Protein 3QXT (pdb70)

CATH classification: 2.60.40.10

Radius of gyration: 19.61 Å; Cα contacts (8 Å, |Δi|>4): 684; chains: 2; bounding box: 42×41×56 Å

Solvent-accessible surface area: 12650 Å² total; per-residue (Å²): 170,38,82,6,85,16,61,37,31,31,135,31,133,38,57,24,54,31,116,0,27,2,48,33,78,157,152,53,128,171,67,33,4,16,1,0,2,17,63,25,135,89,146,160,46,70,42,1,0,14,6,1,16,62,28,107,3,39,36,41,13,142,72,1,143,78,37,6,74,6,43,76,51,174,55,131,50,18,7,24,0,48,0,56,60,3,92,56,133,2,52,7,49,0,28,1,0,8,2,98,8,10,13,14,0,28,129,124,103,17,13,81,58,59,3,153,24,19,122,0,39,6,54,125,163,36,87,6,80,15,64,38,30,20,149,38,143,44,57,24,56,29,116,0,30,2,41,30,74,140,145,59,127,158,84,34,6,15,1,0,1,16,12,8,55,76,98,118,13,63,38,1,0,12,4,10,23,81,30,194,99,58,48,44,13,149,75,3,151,79,36,5,74,5,38,72,56,178,59,144,46,16,6,33,0,46,0,55,60,3,83,55,105,2,35,2,22,0,5,1,0,7,0,100,68,48,92,34,0,29,134,74,99,14,3,55,57,22,6,83,21,18,87,0,43,7,61,136

B-factor: mean 26.09, std 10.14, range [6.9, 76.63]

Nearest PDB structures (foldseek):
  3qxu-assembly2_D  TM=9.650E-01  e=2.450E-23  Lama glama
  3qxv-assembly3_C  TM=9.968E-01  e=2.924E-22  Lama glama
  7rg7-assembly1_A  TM=9.995E-01  e=1.125E-21  synthetic construct
  7rga-assembly1_D  TM=9.934E-01  e=2.525E-21  synthetic construct
  6cnr-assembly1_H  TM=8.960E-01  e=2.194E-16  Homo sapiens

Sequence (248 aa):
QVQLVESGGGLVQAGGSLRLSSCAASRRSSRSWAMAWFRQAPGKEREFVAKISGDGRLTTYGDSSVKGRFTISRDKGKNTVYLQMDSLKPEDTAVYYCCAADDNYVTASWRSGPDYWGQGTQVTVSSQVQLVESSGGGLVVQAGGSLRLSSCAASRRSSRSWAMAWFRQAPGKEREFVAKISGDGRLTTYGDSVKGRFTISRDKGKNTVYLQMDSLKPEDTAVYYCCAADDNYVTASWRSGPDYWGQGTQVTVSS

Foldseek 3Di:
DKAKAKDFADEEAAQAKTKIKIAIPDDDPAQKKKFKWWAAPPDDIAGAKIATSVRPDIDGDPVQPPAWDWGADRVRRMIMIIGGRDDQVVWTWMKMFIANDRVCNRPPPGGDHIHPTDTHGYHD/DKAWAKDFADEEAQQAKTKMKIAIPDDDPAFWKKFKWWAAPPDDIFGAKIAGSVRPDMDGDPVQPPAWDWGDDVVRRMIMIIGGNHDQVPWTWMKMFIFNDRVQNRDDVGGDGIHDTDGHGYDD

Structure (mmCIF, N/CA/C/O backb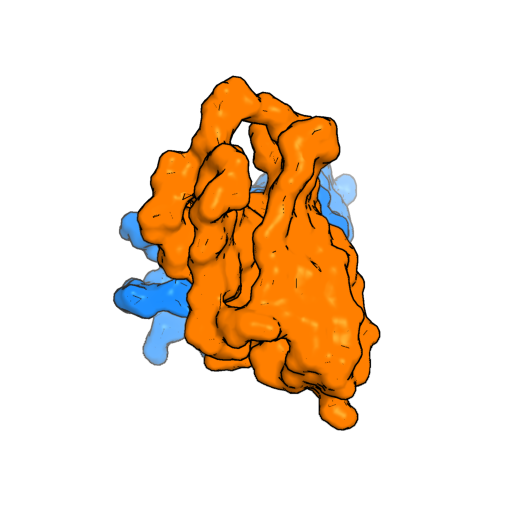one):
data_3QXT
#
_entry.id   3QXT
#
_cell.length_a   103.063
_cell.length_b   103.063
_cell.length_c   157.073
_cell.angle_alpha   90.00
_cell.angle_beta   90.00
_cell.angle_gamma   120.00
#
_symmetry.space_group_name_H-M   'P 61 2 2'
#
loop_
_entity.id
_entity.type
_entity.pdbx_description
1 polymer 'Anti-Methotrexate CDR1-3 Graft VHH'
2 non-polymer METHOTREXATE
3 non-polymer 'SODIUM ION'
4 water water
#
loop_
_atom_site.group_PDB
_atom_site.id
_atom_site.type_symbol
_atom_site.label_atom_id
_atom_site.label_alt_id
_atom_site.label_comp_id
_atom_site.label_asym_id
_atom_site.label_entity_id
_atom_site.label_seq_id
_atom_site.pdbx_PDB_ins_code
_atom_site.Cartn_x
_atom_site.Cartn_y
_atom_site.Cartn_z
_atom_site.occupancy
_atom_site.B_iso_or_equiv
_atom_site.auth_seq_id
_atom_site.auth_comp_id
_atom_site.auth_asym_id
_atom_site.auth_atom_id
_atom_site.pdbx_PDB_model_num
ATOM 1 N N . GLN A 1 3 ? 41.773 -44.114 -18.027 1.00 50.77 3 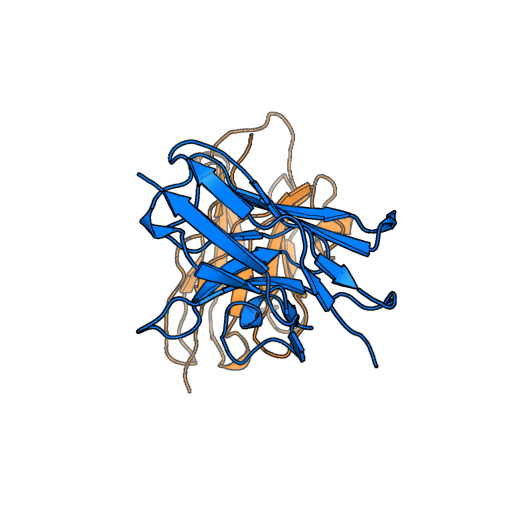GLN A N 1
ATOM 2 C CA . GLN A 1 3 ? 41.476 -44.426 -16.658 1.00 49.45 3 GLN A CA 1
ATOM 3 C C . GLN A 1 3 ? 39.987 -44.249 -16.350 1.00 45.44 3 GLN A C 1
ATOM 4 O O . GLN A 1 3 ? 39.138 -44.666 -17.082 1.00 45.58 3 GLN A O 1
ATOM 10 N N . VAL A 1 4 ? 39.703 -43.640 -15.233 1.00 40.11 4 VAL A N 1
ATOM 11 C CA . VAL A 1 4 ? 38.306 -43.388 -14.735 1.00 35.37 4 VAL A CA 1
ATOM 12 C C . VAL A 1 4 ? 37.481 -42.622 -15.729 1.00 32.18 4 VAL A C 1
ATOM 13 O O . VAL A 1 4 ? 37.900 -41.598 -16.184 1.00 30.84 4 VAL A O 1
ATOM 17 N N . GLN A 1 5 ? 36.250 -43.070 -15.992 1.00 30.18 5 GLN A N 1
ATOM 18 C CA . GLN A 1 5 ? 35.386 -42.367 -16.944 1.00 29.57 5 GLN A CA 1
ATOM 19 C C . GLN A 1 5 ? 34.104 -42.018 -16.156 1.00 26.98 5 GLN A C 1
ATOM 20 O O . GLN A 1 5 ? 33.623 -42.864 -15.486 1.00 30.40 5 GLN A O 1
ATOM 26 N N . LEU A 1 6 ? 33.668 -40.753 -16.154 1.00 24.19 6 LEU A N 1
ATOM 27 C CA . LEU A 1 6 ? 32.330 -40.404 -15.533 1.00 20.07 6 LEU A CA 1
ATOM 28 C C . LEU A 1 6 ? 31.287 -40.461 -16.653 1.00 20.21 6 LEU A C 1
ATOM 29 O O . LEU A 1 6 ? 31.568 -40.037 -17.803 1.00 20.84 6 LEU A O 1
ATOM 34 N N . VAL A 1 7 ? 30.121 -41.015 -16.373 1.00 20.30 7 VAL A N 1
ATOM 35 C CA . VAL A 1 7 ? 29.085 -41.091 -17.431 1.00 21.20 7 VAL A CA 1
ATOM 36 C C . VAL A 1 7 ? 27.735 -40.575 -16.876 1.00 19.32 7 VAL A C 1
ATOM 37 O O . VAL A 1 7 ? 27.235 -41.132 -15.894 1.00 21.64 7 VAL A O 1
ATOM 41 N N . GLU A 1 8 ? 27.172 -39.539 -17.498 1.00 20.59 8 GLU A N 1
ATOM 42 C CA . GLU A 1 8 ? 25.914 -38.968 -17.086 1.00 18.50 8 GLU A CA 1
ATOM 43 C C . GLU A 1 8 ? 24.765 -39.734 -17.778 1.00 21.52 8 GLU A C 1
ATOM 44 O O . GLU A 1 8 ? 24.865 -40.127 -18.950 1.00 20.45 8 GLU A O 1
ATOM 50 N N . SER A 1 9 ? 23.647 -39.863 -17.105 1.00 18.65 9 SER A N 1
ATOM 51 C CA . SER A 1 9 ? 22.450 -40.323 -17.745 1.00 21.91 9 SER A CA 1
ATOM 52 C C . SER A 1 9 ? 21.224 -39.621 -17.167 1.00 21.56 9 SER A C 1
ATOM 53 O O . SER A 1 9 ? 21.359 -38.904 -16.239 1.00 19.32 9 SER A O 1
ATOM 56 N N . GLY A 1 10 ? 20.054 -39.850 -17.763 1.00 19.86 10 GLY A N 1
ATOM 57 C CA . GLY A 1 10 ? 18.792 -39.297 -17.244 1.00 17.50 10 GLY A CA 1
ATOM 58 C C . GLY A 1 10 ? 18.351 -38.020 -17.925 1.00 18.81 10 GLY A C 1
ATOM 59 O O . GLY A 1 10 ? 17.288 -37.459 -17.549 1.00 18.69 10 GLY A O 1
ATOM 60 N N . GLY A 1 11 ? 19.115 -37.572 -18.927 1.00 18.13 11 GLY A N 1
ATOM 61 C CA . GLY A 1 11 ? 18.716 -36.389 -19.663 1.00 15.96 11 GLY A CA 1
ATOM 62 C C . GLY A 1 11 ? 17.506 -36.621 -20.587 1.00 18.82 11 GLY A C 1
ATOM 63 O O . GLY A 1 11 ? 17.002 -37.776 -20.674 1.00 19.28 11 GLY A O 1
ATOM 64 N N . GLY A 1 12 ? 16.913 -35.553 -21.106 1.00 18.09 12 GLY A N 1
ATOM 65 C CA . GLY A 1 12 ? 15.722 -35.780 -21.960 1.00 19.43 12 GLY A CA 1
ATOM 66 C C . GLY A 1 12 ? 15.140 -34.470 -22.388 1.00 18.08 12 GLY A C 1
ATOM 67 O O . GLY A 1 12 ? 15.789 -33.416 -22.237 1.00 16.89 12 GLY A O 1
ATOM 68 N N . LEU A 1 13 ? 13.923 -34.504 -22.908 1.00 15.57 13 LEU A N 1
ATOM 69 C CA . LEU A 1 13 ? 13.230 -33.309 -23.383 1.00 16.20 13 LEU A CA 1
ATOM 70 C C . LEU A 1 13 ? 11.890 -33.368 -22.679 1.00 18.62 13 LEU A C 1
ATOM 71 O O . LEU A 1 13 ? 11.143 -34.383 -22.849 1.00 21.62 13 LEU A O 1
ATOM 76 N N . VAL A 1 14 ? 11.649 -32.363 -21.834 1.00 17.89 14 VAL A N 1
ATOM 77 C CA . VAL A 1 14 ? 10.456 -32.403 -20.965 1.00 19.25 14 VAL A CA 1
ATOM 78 C C . VAL A 1 14 ? 9.759 -31.070 -21.011 1.00 20.80 14 VAL A C 1
ATOM 79 O O . VAL A 1 14 ? 10.340 -30.037 -21.345 1.00 19.55 14 VAL A O 1
ATOM 83 N N . GLN A 1 15 ? 8.481 -31.094 -20.696 1.00 20.26 15 GLN A N 1
ATOM 84 C CA . GLN A 1 15 ? 7.694 -29.907 -20.638 1.00 19.54 15 GLN A CA 1
ATOM 85 C C . GLN A 1 15 ? 8.022 -29.049 -19.403 1.00 22.09 15 GLN A C 1
ATOM 86 O O . GLN A 1 15 ? 8.238 -29.562 -18.376 1.00 21.96 15 GLN A O 1
ATOM 92 N N . ALA A 1 16 ? 8.035 -27.747 -19.560 1.00 22.18 16 ALA A N 1
ATOM 93 C CA . ALA A 1 16 ? 8.250 -26.835 -18.432 1.00 22.95 16 ALA A CA 1
ATOM 94 C C . ALA A 1 16 ? 7.356 -27.185 -17.249 1.00 24.72 16 ALA A C 1
ATOM 95 O O . ALA A 1 16 ? 6.169 -27.615 -17.424 1.00 23.07 16 ALA A O 1
ATOM 97 N N . GLY A 1 17 ? 7.927 -27.026 -16.035 1.00 23.22 17 GLY A N 1
ATOM 98 C CA . GLY A 1 17 ? 7.259 -27.437 -14.768 1.00 25.68 17 GLY A CA 1
ATOM 99 C C . GLY A 1 17 ? 7.502 -28.881 -14.411 1.00 24.24 17 GLY A C 1
ATOM 100 O O . GLY A 1 17 ? 7.265 -29.272 -13.261 1.00 26.62 17 GLY A O 1
ATOM 101 N N . GLY A 1 18 ? 8.031 -29.663 -15.371 1.00 22.49 18 GLY A N 1
ATOM 102 C CA . GLY A 1 18 ? 8.282 -31.088 -15.194 1.00 20.48 18 GLY A CA 1
ATOM 103 C C . GLY A 1 18 ? 9.563 -31.277 -14.331 1.00 18.69 18 GLY A C 1
ATOM 104 O O . GLY A 1 18 ? 10.131 -30.247 -13.853 1.00 20.60 18 GLY A O 1
ATOM 105 N N . SER A 1 19 ? 10.000 -32.513 -14.151 1.00 19.81 19 SER A N 1
ATOM 106 C CA . SER A 1 19 ? 11.288 -32.801 -13.387 1.00 18.30 19 SER A CA 1
ATOM 107 C C . SER A 1 19 ? 12.058 -33.795 -14.231 1.00 20.65 19 SER A C 1
ATOM 108 O O . SER A 1 19 ? 11.472 -34.532 -15.106 1.00 18.25 19 SER A O 1
ATOM 111 N N . LEU A 1 20 ? 13.368 -33.871 -13.938 1.00 16.19 20 LEU A N 1
ATOM 112 C CA . LEU A 1 20 ? 14.205 -34.955 -14.382 1.00 16.28 20 LEU A CA 1
ATOM 113 C C . LEU A 1 20 ? 15.138 -35.327 -13.224 1.00 17.83 20 LEU A C 1
ATOM 114 O O . LEU A 1 20 ? 15.169 -34.616 -12.200 1.00 20.69 20 LEU A O 1
ATOM 119 N N . ARG A 1 21 ? 15.778 -36.483 -13.327 1.00 15.99 21 ARG A N 1
ATOM 120 C CA . ARG A 1 21 ? 16.814 -36.822 -12.324 1.00 15.10 21 ARG A CA 1
ATOM 121 C C . ARG A 1 21 ? 18.026 -37.313 -13.074 1.00 17.16 21 ARG A C 1
ATOM 122 O O . ARG A 1 21 ? 17.987 -38.373 -13.767 1.00 16.69 21 ARG A O 1
ATOM 130 N N . LEU A 1 22 ? 19.103 -36.515 -13.035 1.00 14.86 22 LEU A N 1
ATOM 131 C CA . LEU A 1 22 ? 20.339 -36.957 -13.700 1.00 15.77 22 LEU A CA 1
ATOM 132 C C . LEU A 1 22 ? 21.148 -37.809 -12.747 1.00 15.18 22 LEU A C 1
ATOM 133 O O . LEU A 1 22 ? 21.050 -37.638 -11.512 1.00 16.19 22 LEU A O 1
ATOM 138 N N . SER A 1 23 ? 21.884 -38.759 -13.326 1.00 16.73 23 SER A N 1
ATOM 139 C CA A SER A 1 23 ? 22.797 -39.598 -12.523 0.50 17.88 23 SER A CA 1
ATOM 140 C CA B SER A 1 23 ? 22.812 -39.543 -12.500 0.50 17.14 23 SER A CA 1
ATOM 141 C C . SER A 1 23 ? 24.171 -39.591 -13.145 1.00 19.08 23 SER A C 1
ATOM 142 O O . SER A 1 23 ? 24.296 -39.438 -14.369 1.00 19.40 23 SER A O 1
ATOM 147 N N . CYS A 1 24 ? 25.188 -39.704 -12.286 1.00 17.06 24 CYS A N 1
ATOM 148 C CA . CYS A 1 24 ? 26.581 -39.733 -12.815 1.00 20.16 24 CYS A CA 1
ATOM 149 C C . CYS A 1 24 ? 27.181 -40.964 -12.215 1.00 21.19 24 CYS A C 1
ATOM 150 O O . CYS A 1 24 ? 27.330 -41.048 -11.019 1.00 21.13 24 CYS A O 1
ATOM 153 N N . ALA A 1 25 ? 27.547 -41.918 -13.033 1.00 22.08 25 ALA A N 1
ATOM 154 C CA . ALA A 1 25 ? 28.181 -43.138 -12.580 1.00 24.07 25 ALA A CA 1
ATOM 155 C C . ALA A 1 25 ? 29.659 -43.100 -12.988 1.00 26.19 25 ALA A C 1
ATOM 156 O O . ALA A 1 25 ? 30.080 -42.265 -13.822 1.00 28.43 25 ALA A O 1
ATOM 158 N N . ALA A 1 26 ? 30.508 -43.849 -12.319 1.00 25.07 26 ALA A N 1
ATOM 159 C CA . ALA A 1 26 ? 31.926 -43.855 -12.721 1.00 25.13 26 ALA A CA 1
ATOM 160 C C . ALA A 1 26 ? 32.347 -45.269 -13.056 1.00 27.53 26 ALA A C 1
ATOM 161 O O . ALA A 1 26 ? 31.758 -46.226 -12.515 1.00 27.55 26 ALA A O 1
ATOM 163 N N . SER A 1 27 ? 33.393 -45.400 -13.875 1.00 29.07 27 SER A N 1
ATOM 164 C CA . SER A 1 27 ? 33.866 -46.789 -14.276 1.00 31.80 27 SER A CA 1
ATOM 165 C C . SER A 1 27 ? 34.624 -47.512 -13.134 1.00 33.33 27 SER A C 1
ATOM 166 O O . SER A 1 27 ? 34.811 -48.737 -13.172 1.00 33.82 27 SER A O 1
ATOM 169 N N . ARG A 1 28 ? 35.066 -46.754 -12.132 1.00 31.57 28 ARG A N 1
ATOM 170 C CA . ARG A 1 28 ? 35.770 -47.306 -10.977 1.00 32.32 28 ARG A CA 1
ATOM 171 C C . ARG A 1 28 ? 35.480 -46.564 -9.730 1.00 30.24 28 ARG A C 1
ATOM 172 O O . ARG A 1 28 ? 35.007 -45.416 -9.780 1.00 28.06 28 ARG A O 1
ATOM 180 N N . ARG A 1 29 ? 35.786 -47.209 -8.619 1.00 28.91 29 ARG A N 1
ATOM 181 C CA . ARG A 1 29 ? 35.607 -46.684 -7.282 1.00 30.07 29 ARG A CA 1
ATOM 182 C C . ARG A 1 29 ? 36.923 -46.080 -6.795 1.00 28.30 29 ARG A C 1
ATOM 183 O O . ARG A 1 29 ? 37.936 -46.535 -7.179 1.00 30.10 29 ARG A O 1
ATOM 191 N N . SER A 1 30 ? 36.879 -45.065 -5.953 1.00 25.72 30 SER A N 1
ATOM 192 C CA . SER A 1 30 ? 38.054 -44.590 -5.282 1.00 26.36 30 SER A CA 1
ATOM 193 C C . SER A 1 30 ? 37.925 -44.695 -3.797 1.00 28.43 30 SER A C 1
ATOM 194 O O . SER A 1 30 ? 36.827 -44.466 -3.289 1.00 25.99 30 SER A O 1
ATOM 197 N N . SER A 1 31 ? 39.038 -44.983 -3.076 1.00 26.83 31 SER A N 1
ATOM 198 C CA . SER A 1 31 ? 39.036 -44.933 -1.610 1.00 28.30 31 SER A CA 1
ATOM 199 C C . SER A 1 31 ? 39.161 -43.562 -1.101 1.00 28.28 31 SER A C 1
ATOM 200 O O . SER A 1 31 ? 38.916 -43.334 0.121 1.00 27.93 31 SER A O 1
ATOM 203 N N . ARG A 1 32 ? 39.548 -42.624 -1.999 1.00 25.50 32 ARG A N 1
ATOM 204 C CA . ARG A 1 32 ? 39.698 -41.254 -1.575 1.00 24.74 32 ARG A CA 1
ATOM 205 C C . ARG A 1 32 ? 38.392 -40.454 -1.567 1.00 24.95 32 ARG A C 1
ATOM 206 O O . ARG A 1 32 ? 37.358 -40.921 -2.049 1.00 24.52 32 ARG A O 1
ATOM 214 N N . SER A 1 33 ? 38.488 -39.251 -1.001 1.00 26.55 33 SER A N 1
ATOM 215 C CA . SER A 1 33 ? 37.330 -38.336 -0.865 1.00 27.14 33 SER A CA 1
ATOM 216 C C . SER A 1 33 ? 37.272 -37.517 -2.146 1.00 23.24 33 SER A C 1
ATOM 217 O O . SER A 1 33 ? 38.268 -36.821 -2.478 1.00 25.02 33 SER A O 1
ATOM 220 N N . TRP A 1 34 ? 36.155 -37.594 -2.924 1.00 20.35 34 TRP A N 1
ATOM 221 C CA . TRP A 1 34 ? 36.056 -36.690 -4.109 1.00 18.10 34 TRP A CA 1
ATOM 222 C C . TRP A 1 34 ? 34.784 -35.867 -4.000 1.00 16.93 34 TRP A C 1
ATOM 223 O O . TRP A 1 34 ? 33.690 -36.427 -3.915 1.00 17.11 34 TRP A O 1
ATOM 234 N N . ALA A 1 35 ? 34.942 -34.557 -4.031 1.00 16.20 35 ALA A N 1
ATOM 235 C CA . ALA A 1 35 ? 33.764 -33.682 -4.184 1.00 14.53 35 ALA A CA 1
ATOM 236 C C . ALA A 1 35 ? 33.224 -33.884 -5.607 1.00 15.34 35 ALA A C 1
ATOM 237 O O . ALA A 1 35 ? 34.016 -34.161 -6.539 1.00 16.49 35 ALA A O 1
ATOM 239 N N . MET A 1 36 ? 31.898 -33.847 -5.757 1.00 15.34 36 MET A N 1
ATOM 240 C CA . MET A 1 36 ? 31.344 -34.017 -7.115 1.00 16.73 36 MET A CA 1
ATOM 241 C C . MET A 1 36 ? 30.486 -32.812 -7.478 1.00 17.70 36 MET A C 1
ATOM 242 O O . MET A 1 36 ? 29.953 -32.132 -6.577 1.00 15.24 36 MET A O 1
ATOM 247 N N . ALA A 1 37 ? 30.349 -32.508 -8.797 1.00 14.43 37 ALA A N 1
ATOM 248 C CA . ALA A 1 37 ? 29.671 -31.275 -9.167 1.00 14.90 37 ALA A CA 1
ATOM 249 C C . ALA A 1 37 ? 28.939 -31.511 -10.465 1.00 14.93 37 ALA A C 1
ATOM 250 O O . ALA A 1 37 ? 29.283 -32.444 -11.235 1.00 17.99 37 ALA A O 1
ATOM 252 N N . TRP A 1 38 ? 27.900 -30.723 -10.664 1.00 14.50 38 TRP A N 1
ATOM 253 C CA . TRP A 1 38 ? 27.275 -30.667 -11.977 1.00 13.11 38 TRP A CA 1
ATOM 254 C C . TRP A 1 38 ? 27.521 -29.220 -12.502 1.00 15.50 38 TRP A C 1
ATOM 255 O O . TRP A 1 38 ? 27.407 -28.232 -11.768 1.00 16.77 38 TRP A O 1
ATOM 266 N N . PHE A 1 39 ? 27.740 -29.141 -13.831 1.00 15.21 39 PHE A N 1
ATOM 267 C CA . PHE A 1 39 ? 27.891 -27.899 -14.556 1.00 14.96 39 PHE A CA 1
ATOM 268 C C . PHE A 1 39 ? 26.951 -27.998 -15.767 1.00 16.03 39 PHE A C 1
ATOM 269 O O . PHE A 1 39 ? 26.462 -29.101 -16.080 1.00 17.84 39 PHE A O 1
ATOM 277 N N . ARG A 1 40 ? 26.674 -26.863 -16.383 1.00 17.10 40 ARG A N 1
ATOM 278 C CA . ARG A 1 40 ? 25.825 -26.940 -17.628 1.00 17.46 40 ARG A CA 1
ATOM 279 C C . ARG A 1 40 ? 26.349 -25.960 -18.667 1.00 18.66 40 ARG A C 1
ATOM 280 O O . ARG A 1 40 ? 26.928 -24.945 -18.302 1.00 19.65 40 ARG A O 1
ATOM 288 N N . GLN A 1 41 ? 26.114 -26.248 -19.945 1.00 16.47 41 GLN A N 1
ATOM 289 C CA . GLN A 1 41 ? 26.637 -25.332 -20.950 1.00 17.39 41 GLN A CA 1
ATOM 290 C C . GLN A 1 41 ? 25.544 -25.180 -22.029 1.00 19.13 41 GLN A C 1
ATOM 291 O O . GLN A 1 41 ? 24.968 -26.191 -22.500 1.00 18.01 41 GLN A O 1
ATOM 297 N N . ALA A 1 42 ? 25.344 -23.950 -22.494 1.00 19.70 42 ALA A N 1
ATOM 298 C CA . ALA A 1 42 ? 24.370 -23.783 -23.595 1.00 21.37 42 ALA A CA 1
ATOM 299 C C . ALA A 1 42 ? 25.085 -23.059 -24.686 1.00 24.90 42 ALA A C 1
ATOM 300 O O . ALA A 1 42 ? 26.207 -22.563 -24.462 1.00 27.76 42 ALA A O 1
ATOM 302 N N . PRO A 1 43 ? 24.481 -22.997 -25.875 1.00 25.30 43 PRO A N 1
ATOM 303 C CA . PRO A 1 43 ? 25.170 -22.279 -26.942 1.00 31.87 43 PRO A CA 1
ATOM 304 C C . PRO A 1 43 ? 25.233 -20.808 -26.528 1.00 34.22 43 PRO A C 1
ATOM 305 O O . PRO A 1 43 ? 24.288 -20.156 -25.796 1.00 34.23 43 PRO A O 1
ATOM 309 N N . GLY A 1 44 ? 26.357 -20.230 -26.874 1.00 38.81 44 GLY A N 1
ATOM 310 C CA . GLY A 1 44 ? 26.556 -18.791 -26.639 1.00 42.84 44 GLY A CA 1
ATOM 311 C C . GLY A 1 44 ? 27.107 -18.530 -25.260 1.00 44.43 44 GLY A C 1
ATOM 312 O O . GLY A 1 44 ? 27.355 -17.365 -24.899 1.00 45.66 44 GLY A O 1
ATOM 313 N N . LYS A 1 45 ? 27.360 -19.613 -24.518 1.00 43.46 45 LYS A N 1
ATOM 314 C CA . LYS A 1 45 ? 27.842 -19.529 -23.184 1.00 44.47 45 LYS A CA 1
ATOM 315 C C . LYS A 1 45 ? 29.063 -20.408 -22.829 1.00 43.10 45 LYS A C 1
ATOM 316 O O . LYS A 1 45 ? 29.454 -21.426 -23.578 1.00 39.30 45 LYS A O 1
ATOM 322 N N . GLU A 1 46 ? 29.653 -19.926 -21.710 1.00 39.89 46 GLU A N 1
ATOM 323 C CA . GLU A 1 46 ? 30.672 -20.641 -20.961 1.00 37.61 46 GLU A CA 1
ATOM 324 C C . GLU A 1 46 ? 29.906 -21.673 -20.146 1.00 32.37 46 GLU A C 1
ATOM 325 O O . GLU A 1 46 ? 28.885 -21.362 -19.585 1.00 35.67 46 GLU A O 1
ATOM 331 N N . ARG A 1 47 ? 30.476 -22.829 -20.015 1.00 31.85 47 ARG A N 1
ATOM 332 C CA . ARG A 1 47 ? 30.013 -23.793 -19.006 1.00 27.59 47 ARG A CA 1
ATOM 333 C C . ARG A 1 47 ? 29.893 -23.161 -17.625 1.00 29.07 47 ARG A C 1
ATOM 334 O O . ARG A 1 47 ? 30.769 -22.342 -17.169 1.00 27.66 47 ARG A O 1
ATOM 342 N N . GLU A 1 48 ? 28.780 -23.407 -16.961 1.00 23.92 48 GLU A N 1
ATOM 343 C CA . GLU A 1 48 ? 28.534 -22.745 -15.702 1.00 25.92 48 GLU A CA 1
ATOM 344 C C . GLU A 1 48 ? 28.262 -23.716 -14.585 1.00 23.22 48 GLU A C 1
ATOM 345 O O . GLU A 1 48 ? 27.602 -24.751 -14.792 1.00 20.38 48 GLU A O 1
ATOM 351 N N . PHE A 1 49 ? 28.693 -23.373 -13.389 1.00 19.50 49 PHE A N 1
ATOM 352 C CA . PHE A 1 49 ? 28.423 -24.230 -12.242 1.00 20.25 49 PHE A CA 1
ATOM 353 C C . PHE A 1 49 ? 26.939 -24.335 -11.867 1.00 18.11 49 PHE A C 1
ATOM 354 O O . PHE A 1 49 ? 26.199 -23.301 -11.873 1.00 19.94 49 PHE A O 1
ATOM 362 N N . VAL A 1 50 ? 26.465 -25.536 -11.525 1.00 15.65 50 VAL A N 1
ATOM 363 C CA . VAL A 1 50 ? 25.051 -25.735 -11.119 1.00 15.87 50 VAL A CA 1
ATOM 364 C C . VAL A 1 50 ? 24.987 -26.199 -9.659 1.00 16.68 50 VAL A C 1
ATOM 365 O O . VAL A 1 50 ? 24.167 -25.681 -8.912 1.00 18.47 50 VAL A O 1
ATOM 369 N N . ALA A 1 51 ? 25.737 -27.270 -9.309 1.00 15.14 51 ALA A N 1
ATOM 370 C CA . ALA A 1 51 ? 25.677 -27.741 -7.910 1.00 15.76 51 ALA A CA 1
ATOM 371 C C . ALA A 1 51 ? 26.856 -28.571 -7.552 1.00 15.97 51 ALA A C 1
ATOM 372 O O . ALA A 1 51 ? 27.527 -29.141 -8.411 1.00 16.62 51 ALA A O 1
ATOM 374 N N . LYS A 1 52 ? 27.194 -28.603 -6.248 1.00 16.44 52 LYS A N 1
ATOM 375 C CA . LYS A 1 52 ? 28.320 -29.470 -5.860 1.00 16.21 52 LYS A CA 1
ATOM 376 C C . LYS A 1 52 ? 28.048 -30.048 -4.470 1.00 15.64 52 LYS A C 1
ATOM 377 O O . LYS A 1 52 ? 27.234 -29.485 -3.687 1.00 15.32 52 LYS A O 1
ATOM 383 N N . ILE A 1 53 ? 28.758 -31.153 -4.165 1.00 13.80 53 ILE A N 1
ATOM 384 C CA . ILE A 1 53 ? 28.572 -31.817 -2.898 1.00 14.76 53 ILE A CA 1
ATOM 385 C C . ILE A 1 53 ? 29.946 -32.257 -2.414 1.00 14.42 53 ILE A C 1
ATOM 386 O O . ILE A 1 53 ? 30.805 -32.700 -3.218 1.00 15.21 53 ILE A O 1
ATOM 391 N N . SER A 1 54 ? 30.211 -32.086 -1.110 1.00 15.07 54 SER A N 1
ATOM 392 C CA . SER A 1 54 ? 31.513 -32.492 -0.635 1.00 15.11 54 SER A CA 1
ATOM 393 C C . SER A 1 54 ? 31.693 -34.001 -0.641 1.00 17.95 54 SER A C 1
ATOM 394 O O . SER A 1 54 ? 30.754 -34.775 -0.736 1.00 18.00 54 SER A O 1
ATOM 397 N N . GLY A 1 55 ? 32.935 -34.372 -0.508 1.00 18.45 55 GLY A N 1
ATOM 398 C CA . GLY A 1 55 ? 33.309 -35.830 -0.555 1.00 20.32 55 GLY A CA 1
ATOM 399 C C . GLY A 1 55 ? 32.507 -36.654 0.442 1.00 21.92 55 GLY A C 1
ATOM 400 O O . GLY A 1 55 ? 32.068 -37.789 0.154 1.00 22.19 55 GLY A O 1
ATOM 401 N N . ASP A 1 56 ? 32.251 -36.077 1.617 1.00 20.89 56 ASP A N 1
ATOM 402 C CA . ASP A 1 56 ? 31.482 -36.786 2.628 1.00 22.59 56 ASP A CA 1
ATOM 403 C C . ASP A 1 56 ? 29.955 -36.584 2.596 1.00 23.97 56 ASP A C 1
ATOM 404 O O . ASP A 1 56 ? 29.152 -37.064 3.507 1.00 23.97 56 ASP A O 1
ATOM 409 N N . GLY A 1 57 ? 29.502 -35.817 1.600 1.00 20.15 57 GLY A N 1
ATOM 410 C CA . GLY A 1 57 ? 28.065 -35.643 1.436 1.00 22.08 57 GLY A CA 1
ATOM 411 C C . GLY A 1 57 ? 27.471 -34.602 2.394 1.00 22.76 57 GLY A C 1
ATOM 412 O O . GLY A 1 57 ? 26.307 -34.233 2.271 1.00 22.63 57 GLY A O 1
ATOM 413 N N . ARG A 1 58 ? 28.276 -33.999 3.256 1.00 20.72 58 ARG A N 1
ATOM 414 C CA . ARG A 1 58 ? 27.673 -33.094 4.295 1.00 21.12 58 ARG A CA 1
ATOM 415 C C . ARG A 1 58 ? 27.462 -31.682 3.839 1.00 21.94 58 ARG A C 1
ATOM 416 O O . ARG A 1 58 ? 26.631 -30.894 4.451 1.00 23.49 58 ARG A O 1
ATOM 424 N N . LEU A 1 59 ? 28.200 -31.240 2.842 1.00 17.75 59 LEU A N 1
ATOM 425 C CA . LEU A 1 59 ? 28.078 -29.843 2.467 1.00 18.11 59 LEU A CA 1
ATOM 426 C C . LEU A 1 59 ? 27.560 -29.833 0.994 1.00 18.62 59 LEU A C 1
ATOM 427 O O . LEU A 1 59 ? 28.066 -30.664 0.195 1.00 18.11 59 LEU A O 1
ATOM 432 N N . THR A 1 60 ? 26.602 -28.951 0.717 1.00 19.36 60 THR A N 1
ATOM 433 C CA . THR A 1 60 ? 26.178 -28.730 -0.723 1.00 19.35 60 THR A CA 1
ATOM 434 C C . THR A 1 60 ? 26.073 -27.251 -1.036 1.00 22.27 60 THR A C 1
ATOM 435 O O . THR A 1 60 ? 25.795 -26.396 -0.109 1.00 22.23 60 THR A O 1
ATOM 439 N N . THR A 1 61 ? 26.306 -26.882 -2.312 1.00 17.43 61 THR A N 1
ATOM 440 C CA . THR A 1 61 ? 26.169 -25.490 -2.758 1.00 20.20 61 THR A CA 1
ATOM 441 C C . THR A 1 61 ? 25.479 -25.572 -4.103 1.00 20.91 61 THR A C 1
ATOM 442 O O . THR A 1 61 ? 25.740 -26.531 -4.878 1.00 19.13 61 THR A O 1
ATOM 446 N N . TYR A 1 62 ? 24.622 -24.576 -4.385 1.00 20.36 62 TYR A N 1
ATOM 447 C CA . TYR A 1 62 ? 23.918 -24.499 -5.686 1.00 19.00 62 TYR A CA 1
ATOM 448 C C . TYR A 1 62 ? 24.154 -23.154 -6.339 1.00 21.78 62 TYR A C 1
ATOM 449 O O . TYR A 1 62 ? 24.313 -22.099 -5.633 1.00 21.98 62 TYR A O 1
ATOM 458 N N . GLY A 1 63 ? 24.061 -23.091 -7.657 1.00 20.02 63 GLY A N 1
ATOM 459 C CA . GLY A 1 63 ? 24.121 -21.796 -8.322 1.00 23.95 63 GLY A CA 1
ATOM 460 C C . GLY A 1 63 ? 22.836 -21.043 -8.034 1.00 25.57 63 GLY A C 1
ATOM 461 O O . GLY A 1 63 ? 21.786 -21.621 -7.684 1.00 23.51 63 GLY A O 1
ATOM 462 N N . ASP A 1 64 ? 22.924 -19.717 -8.112 1.00 26.77 64 ASP A N 1
ATOM 463 C CA . ASP A 1 64 ? 21.788 -18.901 -7.677 1.00 29.73 64 ASP A CA 1
ATOM 464 C C . ASP A 1 64 ? 20.552 -19.163 -8.511 1.00 29.15 64 ASP A C 1
ATOM 465 O O . ASP A 1 64 ? 19.461 -19.157 -7.955 1.00 30.68 64 ASP A O 1
ATOM 470 N N . SER A 1 65 ? 20.731 -19.446 -9.800 1.00 27.37 65 SER A N 1
ATOM 471 C CA A SER A 1 65 ? 19.532 -19.699 -10.633 0.50 28.15 65 SER A CA 1
ATOM 472 C CA B SER A 1 65 ? 19.581 -19.737 -10.698 0.50 27.33 65 SER A CA 1
ATOM 473 C C . SER A 1 65 ? 18.792 -21.044 -10.386 1.00 26.26 65 SER A C 1
ATOM 474 O O . SER A 1 65 ? 17.668 -21.217 -10.863 1.00 26.15 65 SER A O 1
ATOM 479 N N . VAL A 1 66 ? 19.364 -21.977 -9.607 1.00 22.02 66 VAL A N 1
ATOM 480 C CA . VAL A 1 66 ? 18.709 -23.290 -9.388 1.00 21.75 66 VAL A CA 1
ATOM 481 C C . VAL A 1 66 ? 18.457 -23.609 -7.973 1.00 24.04 66 VAL A C 1
ATOM 482 O O . VAL A 1 66 ? 17.809 -24.635 -7.615 1.00 23.51 66 VAL A O 1
ATOM 486 N N . LYS A 1 67 ? 18.970 -22.752 -7.046 1.00 24.64 67 LYS A N 1
ATOM 487 C CA . LYS A 1 67 ? 18.764 -23.093 -5.631 1.00 25.98 67 LYS A CA 1
ATOM 488 C C . LYS A 1 67 ? 17.295 -23.140 -5.303 1.00 25.66 67 LYS A C 1
ATOM 489 O O . LYS A 1 67 ? 16.520 -22.313 -5.779 1.00 28.35 67 LYS A O 1
ATOM 495 N N . GLY A 1 68 ? 16.908 -24.149 -4.531 1.00 26.59 68 GLY A N 1
ATOM 496 C CA . GLY A 1 68 ? 15.515 -24.383 -4.149 1.00 27.86 68 GLY A CA 1
ATOM 497 C C . GLY A 1 68 ? 14.820 -25.305 -5.117 1.00 27.97 68 GLY A C 1
ATOM 498 O O . GLY A 1 68 ? 13.812 -25.921 -4.766 1.00 30.00 68 GLY A O 1
ATOM 499 N N . ARG A 1 69 ? 15.317 -25.374 -6.365 1.00 21.38 69 ARG A N 1
ATOM 500 C CA . ARG A 1 69 ? 14.603 -26.247 -7.343 1.00 22.08 69 ARG A CA 1
ATOM 501 C C . ARG A 1 69 ? 15.342 -27.544 -7.572 1.00 21.39 69 ARG A C 1
ATOM 502 O O . ARG A 1 69 ? 14.741 -28.598 -7.873 1.00 19.62 69 ARG A O 1
ATOM 510 N N . PHE A 1 70 ? 16.692 -27.475 -7.504 1.00 19.36 70 PHE A N 1
ATOM 511 C CA . PHE A 1 70 ? 17.472 -28.696 -7.759 1.00 18.10 70 PHE A CA 1
ATOM 512 C C . PHE A 1 70 ? 18.068 -29.223 -6.464 1.00 20.26 70 PHE A C 1
ATOM 513 O O . PHE A 1 70 ? 18.289 -28.433 -5.504 1.00 21.16 70 PHE A O 1
ATOM 521 N N . THR A 1 71 ? 18.261 -30.542 -6.410 1.00 17.63 71 THR A N 1
ATOM 522 C CA . THR A 1 71 ? 18.872 -31.171 -5.203 1.00 19.57 71 THR A CA 1
ATOM 523 C C . THR A 1 71 ? 19.995 -32.112 -5.650 1.00 19.20 71 THR A C 1
ATOM 524 O O . THR A 1 71 ? 19.760 -33.076 -6.407 1.00 18.39 71 THR A O 1
ATOM 528 N N . ILE A 1 72 ? 21.205 -31.888 -5.119 1.00 17.95 72 ILE A N 1
ATOM 529 C CA . ILE A 1 72 ? 22.306 -32.824 -5.380 1.00 16.11 72 ILE A CA 1
ATOM 530 C C . ILE A 1 72 ? 22.457 -33.826 -4.236 1.00 17.82 72 ILE A C 1
ATOM 531 O O . ILE A 1 72 ? 22.309 -33.437 -3.018 1.00 19.57 72 ILE A O 1
ATOM 536 N N . SER A 1 73 ? 22.774 -35.091 -4.539 1.00 16.52 73 SER A N 1
ATOM 537 C CA . SER A 1 73 ? 22.932 -36.072 -3.453 1.00 17.60 73 SER A CA 1
ATOM 538 C C . SER A 1 73 ? 23.834 -37.156 -3.995 1.00 18.09 73 SER A C 1
ATOM 539 O O . SER A 1 73 ? 24.131 -37.201 -5.218 1.00 19.31 73 SER A O 1
ATOM 542 N N . ARG A 1 74 ? 24.381 -37.990 -3.098 1.00 17.74 74 ARG A N 1
ATOM 543 C CA . ARG A 1 74 ? 25.292 -39.028 -3.606 1.00 17.39 74 ARG A CA 1
ATOM 544 C C . ARG A 1 74 ? 25.071 -40.303 -2.840 1.00 20.86 74 ARG A C 1
ATOM 545 O O . ARG A 1 74 ? 24.584 -40.205 -1.680 1.00 20.39 74 ARG A O 1
ATOM 553 N N . ASP A 1 75 ? 25.370 -41.456 -3.465 1.00 20.68 75 ASP A N 1
ATOM 554 C CA . ASP A 1 75 ? 25.212 -42.744 -2.796 1.00 24.36 75 ASP A CA 1
ATOM 555 C C . ASP A 1 75 ? 26.517 -43.516 -2.913 1.00 23.99 75 ASP A C 1
ATOM 556 O O . ASP A 1 75 ? 26.967 -43.873 -3.994 1.00 24.06 75 ASP A O 1
ATOM 561 N N . LYS A 1 76 ? 27.137 -43.781 -1.790 1.00 24.75 76 LYS A N 1
ATOM 562 C CA . LYS A 1 76 ? 28.412 -44.460 -1.795 1.00 25.21 76 LYS A CA 1
ATOM 563 C C . LYS A 1 76 ? 28.357 -45.904 -2.284 1.00 27.51 76 LYS A C 1
ATOM 564 O O . LYS A 1 76 ? 29.161 -46.335 -3.037 1.00 28.69 76 LYS A O 1
ATOM 570 N N . GLY A 1 77 ? 27.372 -46.631 -1.832 1.00 28.99 77 GLY A N 1
ATOM 571 C CA . GLY A 1 77 ? 27.247 -48.064 -2.205 1.00 30.35 77 GLY A CA 1
ATOM 572 C C . GLY A 1 77 ? 27.078 -48.226 -3.714 1.00 32.51 77 GLY A C 1
ATOM 573 O O . GLY A 1 77 ? 27.685 -49.129 -4.324 1.00 30.74 77 GLY A O 1
ATOM 574 N N . LYS A 1 78 ? 26.330 -47.290 -4.361 1.00 29.67 78 LYS A N 1
ATOM 575 C CA . LYS A 1 78 ? 26.219 -47.378 -5.816 1.00 30.19 78 LYS A CA 1
ATOM 576 C C . LYS A 1 78 ? 27.265 -46.593 -6.629 1.00 28.12 78 LYS A C 1
ATOM 577 O O . LYS A 1 78 ? 27.206 -46.595 -7.884 1.00 26.27 78 LYS A O 1
ATOM 583 N N . ASN A 1 79 ? 28.106 -45.850 -5.922 1.00 24.01 79 ASN A N 1
ATOM 584 C CA . ASN A 1 79 ? 29.169 -44.989 -6.527 1.00 24.36 79 ASN A CA 1
ATOM 585 C C . ASN A 1 79 ? 28.477 -44.111 -7.584 1.00 22.36 79 ASN A C 1
ATOM 586 O O . ASN A 1 79 ? 28.985 -44.016 -8.743 1.00 21.85 79 ASN A O 1
ATOM 591 N N . THR A 1 80 ? 27.391 -43.449 -7.193 1.00 20.46 80 THR A N 1
ATOM 592 C CA . THR A 1 80 ? 26.620 -42.584 -8.145 1.00 21.13 80 THR A CA 1
ATOM 593 C C . THR A 1 80 ? 26.290 -41.271 -7.476 1.00 20.19 80 THR A C 1
ATOM 594 O O . THR A 1 80 ? 26.140 -41.201 -6.258 1.00 18.70 80 THR A O 1
ATOM 598 N N . VAL A 1 81 ? 26.211 -40.223 -8.262 1.00 16.35 81 VAL A N 1
ATOM 599 C CA . VAL A 1 81 ? 25.806 -38.928 -7.799 1.00 17.29 81 VAL A CA 1
ATOM 600 C C . VAL A 1 81 ? 24.590 -38.513 -8.594 1.00 17.37 81 VAL A C 1
ATOM 601 O O . VAL A 1 81 ? 24.514 -38.814 -9.734 1.00 17.98 81 VAL A O 1
ATOM 605 N N . TYR A 1 82 ? 23.704 -37.773 -7.955 1.00 18.29 82 TYR A N 1
ATOM 606 C CA . TYR A 1 82 ? 22.396 -37.457 -8.579 1.00 17.41 82 TYR A CA 1
ATOM 607 C C . TYR A 1 82 ? 22.130 -35.994 -8.622 1.00 17.89 82 TYR A C 1
ATOM 608 O O . TYR A 1 82 ? 22.563 -35.311 -7.685 1.00 18.05 82 TYR A O 1
ATOM 617 N N . LEU A 1 83 ? 21.347 -35.503 -9.604 1.00 16.31 83 LEU A N 1
ATOM 618 C CA . LEU A 1 83 ? 20.859 -34.120 -9.597 1.00 13.86 83 LEU A CA 1
ATOM 619 C C . LEU A 1 83 ? 19.338 -34.255 -9.852 1.00 17.32 83 LEU A C 1
ATOM 620 O O . LEU A 1 83 ? 18.933 -34.551 -10.974 1.00 16.91 83 LEU A O 1
ATOM 625 N N . GLN A 1 84 ? 18.555 -34.069 -8.770 1.00 16.14 84 GLN A N 1
ATOM 626 C CA . GLN A 1 84 ? 17.097 -34.028 -8.909 1.00 16.69 84 GLN A CA 1
ATOM 627 C C . GLN A 1 84 ? 16.751 -32.673 -9.365 1.00 18.16 84 GLN A C 1
ATOM 628 O O . GLN A 1 84 ? 17.059 -31.655 -8.726 1.00 18.53 84 GLN A O 1
ATOM 634 N N . MET A 1 85 ? 16.071 -32.559 -10.549 1.00 17.40 85 MET A N 1
ATOM 635 C CA . MET A 1 85 ? 15.784 -31.241 -11.072 1.00 17.19 85 MET A CA 1
ATOM 636 C C . MET A 1 85 ? 14.250 -31.056 -11.110 1.00 20.05 85 MET A C 1
ATOM 637 O O . MET A 1 85 ? 13.589 -31.701 -11.914 1.00 20.77 85 MET A O 1
ATOM 642 N N . ASP A 1 86 ? 13.689 -30.255 -10.236 1.00 19.35 86 ASP A N 1
ATOM 643 C CA . ASP A 1 86 ? 12.243 -29.968 -10.208 1.00 22.12 86 ASP A CA 1
ATOM 644 C C . ASP A 1 86 ? 11.896 -28.602 -10.697 1.00 21.38 86 ASP A C 1
ATOM 645 O O . ASP A 1 86 ? 12.765 -27.728 -10.861 1.00 21.56 86 ASP A O 1
ATOM 650 N N . SER A 1 87 ? 10.602 -28.380 -11.056 1.00 20.70 87 SER A N 1
ATOM 651 C CA . SER A 1 87 ? 10.141 -27.070 -11.493 1.00 22.87 87 SER A CA 1
ATOM 652 C C . SER A 1 87 ? 11.000 -26.529 -12.640 1.00 21.00 87 SER A C 1
ATOM 653 O O . SER A 1 87 ? 11.386 -25.319 -12.663 1.00 21.64 87 SER A O 1
ATOM 656 N N . LEU A 1 88 ? 11.254 -27.417 -13.626 1.00 20.64 88 LEU A N 1
ATOM 657 C CA . LEU A 1 88 ? 12.102 -27.056 -14.777 1.00 20.91 88 LEU A CA 1
ATOM 658 C C . LEU A 1 88 ? 11.572 -25.892 -15.570 1.00 21.37 88 LEU A C 1
ATOM 659 O O . LEU A 1 88 ? 10.333 -25.746 -15.720 1.00 21.74 88 LEU A O 1
ATOM 664 N N . LYS A 1 89 ? 12.503 -25.047 -16.025 1.00 20.50 89 LYS A N 1
ATOM 665 C CA . LYS A 1 89 ? 12.145 -23.879 -16.855 1.00 23.04 89 LYS A CA 1
ATOM 666 C C . LYS A 1 89 ? 12.866 -23.968 -18.164 1.00 22.83 89 LYS A C 1
ATOM 667 O O . LYS A 1 89 ? 13.951 -24.551 -18.257 1.00 21.40 89 LYS A O 1
ATOM 673 N N . PRO A 1 90 ? 12.341 -23.290 -19.176 1.00 24.17 90 PRO A N 1
ATOM 674 C CA . PRO A 1 90 ? 13.046 -23.177 -20.459 1.00 24.39 90 PRO A CA 1
ATOM 675 C C . PRO A 1 90 ? 14.525 -22.784 -20.311 1.00 23.61 90 PRO A C 1
ATOM 676 O O . PRO A 1 90 ? 15.358 -23.301 -21.055 1.00 23.12 90 PRO A O 1
ATOM 680 N N . GLU A 1 91 ? 14.829 -21.961 -19.388 1.00 24.56 91 GLU A N 1
ATOM 681 C CA . GLU A 1 91 ? 16.160 -21.476 -19.127 1.00 26.42 91 GLU A CA 1
ATOM 682 C C . GLU A 1 91 ? 17.133 -22.525 -18.595 1.00 23.92 91 GLU A C 1
ATOM 683 O O . GLU A 1 91 ? 18.299 -22.335 -18.576 1.00 22.67 91 GLU A O 1
ATOM 689 N N . ASP A 1 92 ? 16.616 -23.584 -18.142 1.00 20.63 92 ASP A N 1
ATOM 690 C CA . ASP A 1 92 ? 17.492 -24.691 -17.704 1.00 18.34 92 ASP A CA 1
ATOM 691 C C . ASP A 1 92 ? 18.004 -25.567 -18.874 1.00 19.16 92 ASP A C 1
ATOM 692 O O . ASP A 1 92 ? 18.771 -26.507 -18.658 1.00 18.42 92 ASP A O 1
ATOM 697 N N . THR A 1 93 ? 17.566 -25.287 -20.095 1.00 16.48 93 THR A N 1
ATOM 698 C CA . THR A 1 93 ? 18.011 -26.108 -21.228 1.00 15.80 93 THR A CA 1
ATOM 699 C C . THR A 1 93 ? 19.503 -25.967 -21.443 1.00 17.18 93 THR A C 1
ATOM 700 O O . THR A 1 93 ? 20.044 -24.797 -21.579 1.00 18.76 93 THR A O 1
ATOM 704 N N . ALA A 1 94 ? 20.192 -27.081 -21.521 1.00 15.83 94 ALA A N 1
ATOM 705 C CA . ALA A 1 94 ? 21.687 -27.077 -21.629 1.00 15.63 94 ALA A CA 1
ATOM 706 C C . ALA A 1 94 ? 22.190 -28.515 -21.698 1.00 16.56 94 ALA A C 1
ATOM 707 O O . ALA A 1 94 ? 21.424 -29.486 -21.409 1.00 16.79 94 ALA A O 1
ATOM 709 N N . VAL A 1 95 ? 23.495 -28.679 -22.054 1.00 15.03 95 VAL A N 1
ATOM 710 C CA . VAL A 1 95 ? 24.141 -29.935 -21.820 1.00 15.56 95 VAL A CA 1
ATOM 711 C C . VAL A 1 95 ? 24.651 -29.915 -20.343 1.00 16.83 95 VAL A C 1
ATOM 712 O O . VAL A 1 95 ? 25.358 -28.945 -19.975 1.00 15.84 95 VAL A O 1
ATOM 716 N N . TYR A 1 96 ? 24.327 -30.957 -19.568 1.00 15.15 96 TYR A N 1
ATOM 717 C CA . TYR A 1 96 ? 24.767 -31.048 -18.172 1.00 14.82 96 TYR A CA 1
ATOM 718 C C . TYR A 1 96 ? 25.905 -32.011 -18.041 1.00 15.85 96 TYR A C 1
ATOM 719 O O . TYR A 1 96 ? 25.860 -33.147 -18.578 1.00 16.23 96 TYR A O 1
ATOM 728 N N . TYR A 1 97 ? 26.937 -31.608 -17.290 1.00 14.93 97 TYR A N 1
ATOM 729 C CA . TYR A 1 97 ? 28.099 -32.472 -17.117 1.00 15.37 97 TYR A CA 1
ATOM 730 C C . TYR A 1 97 ? 28.341 -32.766 -15.657 1.00 15.82 97 TYR A C 1
ATOM 731 O O . TYR A 1 97 ? 28.156 -31.870 -14.807 1.00 18.01 97 TYR A O 1
ATOM 740 N N . CYS A 1 98 ? 28.794 -33.961 -15.385 1.00 14.74 98 CYS A N 1
ATOM 741 C CA A CYS A 1 98 ? 29.252 -34.182 -14.004 0.50 16.09 98 CYS A CA 1
ATOM 742 C CA B CYS A 1 98 ? 29.249 -34.349 -14.051 0.50 16.19 98 CYS A CA 1
ATOM 743 C C . CYS A 1 98 ? 30.788 -34.161 -13.970 1.00 16.83 98 CYS A C 1
ATOM 744 O O . CYS A 1 98 ? 31.459 -34.300 -14.985 1.00 17.86 98 CYS A O 1
ATOM 749 N N . ALA A 1 99 ? 31.294 -33.859 -12.782 1.00 14.98 99 ALA A N 1
ATOM 750 C CA . ALA A 1 99 ? 32.770 -33.630 -12.657 1.00 15.70 99 ALA A CA 1
ATOM 751 C C . ALA A 1 99 ? 33.164 -34.021 -11.256 1.00 16.64 99 ALA A C 1
ATOM 752 O O . ALA A 1 99 ? 32.313 -34.006 -10.314 1.00 17.45 99 ALA A O 1
ATOM 754 N N . ALA A 1 100 ? 34.432 -34.456 -11.100 1.00 16.59 100 ALA A N 1
ATOM 755 C CA . ALA A 1 100 ? 34.920 -34.854 -9.755 1.00 16.25 100 ALA A CA 1
ATOM 756 C C . ALA A 1 100 ? 36.166 -33.996 -9.461 1.00 16.59 100 ALA A C 1
ATOM 757 O O . ALA A 1 100 ? 36.994 -33.820 -10.340 1.00 18.50 100 ALA A O 1
ATOM 759 N N . ASP A 1 101 ? 36.290 -33.523 -8.216 1.00 17.12 101 ASP A N 1
ATOM 760 C CA . ASP A 1 101 ? 37.380 -32.647 -7.823 1.00 17.32 101 ASP A CA 1
ATOM 761 C C . ASP A 1 101 ? 37.840 -33.168 -6.485 1.00 16.09 101 ASP A C 1
ATOM 762 O O . ASP A 1 101 ? 37.046 -33.455 -5.601 1.00 17.74 101 ASP A O 1
ATOM 767 N N . ASP A 1 102 ? 39.158 -33.207 -6.299 1.00 19.13 102 ASP A N 1
ATOM 768 C CA . ASP A 1 102 ? 39.626 -33.523 -4.949 1.00 20.59 102 ASP A CA 1
ATOM 769 C C . ASP A 1 102 ? 39.434 -32.430 -3.940 1.00 21.15 102 ASP A C 1
ATOM 770 O O . ASP A 1 102 ? 39.688 -32.669 -2.748 1.00 24.40 102 ASP A O 1
ATOM 775 N N . ASN A 1 103 ? 38.917 -31.309 -4.317 1.00 17.14 103 ASN A N 1
ATOM 776 C CA . ASN A 1 103 ? 38.696 -30.191 -3.374 1.00 17.61 103 ASN A CA 1
ATOM 777 C C . ASN A 1 103 ? 37.279 -29.584 -3.556 1.00 16.30 103 ASN A C 1
ATOM 778 O O . ASN A 1 103 ? 36.909 -29.197 -4.665 1.00 16.44 103 ASN A O 1
ATOM 783 N N . TYR A 1 104 ? 36.536 -29.560 -2.458 1.00 16.12 104 TYR A N 1
ATOM 784 C CA . TYR A 1 104 ? 35.177 -29.039 -2.539 1.00 16.96 104 TYR A CA 1
ATOM 785 C C . TYR A 1 104 ? 35.133 -27.543 -2.900 1.00 16.19 104 TYR A C 1
ATOM 786 O O . TYR A 1 104 ? 34.184 -27.102 -3.584 1.00 16.38 104 TYR A O 1
ATOM 795 N N . VAL A 1 105 ? 36.114 -26.747 -2.414 1.00 16.21 105 VAL A N 1
ATOM 796 C CA . VAL A 1 105 ? 35.988 -25.283 -2.708 1.00 16.23 105 VAL A CA 1
ATOM 797 C C . VAL A 1 105 ? 36.149 -25.083 -4.212 1.00 17.53 105 VAL A C 1
ATOM 798 O O . VAL A 1 105 ? 35.445 -24.234 -4.790 1.00 20.37 105 VAL A O 1
ATOM 802 N N . THR A 1 106 ? 37.080 -25.806 -4.844 1.00 17.07 106 THR A N 1
ATOM 803 C CA . THR A 1 106 ? 37.323 -25.535 -6.247 1.00 16.00 106 THR A CA 1
ATOM 804 C C . THR A 1 106 ? 36.415 -26.305 -7.197 1.00 18.70 106 THR A C 1
ATOM 805 O O . THR A 1 106 ? 36.454 -26.102 -8.426 1.00 18.56 106 THR A O 1
ATOM 809 N N . ALA A 1 107 ? 35.561 -27.145 -6.617 1.00 16.49 107 ALA A N 1
ATOM 810 C CA . ALA A 1 107 ? 34.665 -27.975 -7.505 1.00 18.68 107 ALA A CA 1
ATOM 811 C C . ALA A 1 107 ? 33.651 -27.136 -8.267 1.00 19.63 107 ALA A C 1
ATOM 812 O O . ALA A 1 107 ? 33.020 -27.670 -9.205 1.00 21.23 107 ALA A O 1
ATOM 814 N N . SER A 1 108 ? 33.435 -25.891 -7.852 1.00 18.46 108 SER A N 1
ATOM 815 C CA . SER A 1 108 ? 32.571 -25.020 -8.619 1.00 18.67 108 SER A CA 1
ATOM 816 C C . SER A 1 108 ? 33.306 -24.142 -9.622 1.00 19.63 108 SER A C 1
ATOM 817 O O . SER A 1 108 ? 32.655 -23.325 -10.300 1.00 21.62 108 SER A O 1
ATOM 820 N N . TRP A 1 109 ? 34.617 -24.260 -9.699 1.00 21.35 109 TRP A N 1
ATOM 821 C CA . TRP A 1 109 ? 35.425 -23.492 -10.677 1.00 21.75 109 TRP A CA 1
ATOM 822 C C . TRP A 1 109 ? 35.517 -24.335 -11.959 1.00 22.17 109 TRP A C 1
ATOM 823 O O . TRP A 1 109 ? 35.749 -25.530 -11.923 1.00 20.80 109 TRP A O 1
ATOM 834 N N . ARG A 1 110 ? 35.548 -23.638 -13.111 1.00 23.18 110 ARG A N 1
ATOM 835 C CA . ARG A 1 110 ? 35.520 -24.314 -14.381 1.00 25.29 110 ARG A CA 1
ATOM 836 C C . ARG A 1 110 ? 36.776 -25.188 -14.479 1.00 26.90 110 ARG A C 1
ATOM 837 O O . ARG A 1 110 ? 36.728 -26.245 -14.969 1.00 30.73 110 ARG A O 1
ATOM 845 N N . SER A 1 111 ? 37.880 -24.684 -13.929 1.00 29.25 111 SER A N 1
ATOM 846 C CA . SER A 1 111 ? 39.108 -25.348 -13.905 1.00 32.74 111 SER A CA 1
ATOM 847 C C . SER A 1 111 ? 39.442 -26.239 -12.740 1.00 31.47 111 SER A C 1
ATOM 848 O O . SER A 1 111 ? 40.486 -26.937 -12.752 1.00 33.58 111 SER A O 1
ATOM 851 N N . GLY A 1 112 ? 38.530 -26.336 -11.785 1.00 24.89 112 GLY A N 1
ATOM 852 C CA . GLY A 1 112 ? 38.834 -27.033 -10.553 1.00 23.11 112 GLY A CA 1
ATOM 853 C C . GLY A 1 112 ? 38.856 -28.537 -10.736 1.00 21.91 112 GLY A C 1
ATOM 854 O O . GLY A 1 112 ? 39.794 -29.218 -10.415 1.00 21.36 112 GLY A O 1
ATOM 855 N N . PRO A 1 113 ? 37.768 -29.109 -11.314 1.00 19.77 113 PRO A N 1
ATOM 856 C CA . PRO A 1 113 ? 37.744 -30.555 -11.357 1.00 19.01 113 PRO A CA 1
ATOM 857 C C . PRO A 1 113 ? 38.819 -31.209 -12.168 1.00 23.68 113 PRO A C 1
ATOM 858 O O . PRO A 1 113 ? 39.323 -30.661 -13.158 1.00 24.92 113 PRO A O 1
ATOM 862 N N . ASP A 1 114 ? 39.083 -32.490 -11.702 1.00 20.19 119 ASP A N 1
ATOM 863 C CA . ASP A 1 114 ? 40.142 -33.285 -12.264 1.00 25.16 119 ASP A CA 1
ATOM 864 C C . ASP A 1 114 ? 39.545 -34.252 -13.315 1.00 24.68 119 ASP A C 1
ATOM 865 O O . ASP A 1 114 ? 40.278 -34.773 -14.198 1.00 24.88 119 ASP A O 1
ATOM 870 N N . TYR A 1 115 ? 38.243 -34.513 -13.240 1.00 20.54 120 TYR A N 1
ATOM 871 C CA . TYR A 1 115 ? 37.643 -35.487 -14.161 1.00 20.88 120 TYR A CA 1
ATOM 872 C C . TYR A 1 115 ? 36.286 -34.968 -14.572 1.00 19.39 120 TYR A C 1
ATOM 873 O O . TYR A 1 115 ? 35.587 -34.381 -13.745 1.00 18.91 120 TYR A O 1
ATOM 882 N N . TRP A 1 116 ? 35.924 -35.203 -15.864 1.00 20.00 121 TRP A N 1
ATOM 883 C CA . TRP A 1 116 ? 34.655 -34.665 -16.369 1.00 19.38 121 TRP A CA 1
ATOM 884 C C . TRP A 1 116 ? 33.958 -35.740 -17.208 1.00 20.47 121 TRP A C 1
ATOM 885 O O . TRP A 1 116 ? 34.624 -36.533 -17.887 1.00 20.42 121 TRP A O 1
ATOM 896 N N . GLY A 1 117 ? 32.649 -35.778 -17.157 1.00 17.81 122 GLY A N 1
ATOM 897 C CA . GLY A 1 117 ? 31.889 -36.615 -18.131 1.00 21.16 122 GLY A CA 1
ATOM 898 C C . GLY A 1 117 ? 31.795 -35.904 -19.488 1.00 20.65 122 GLY A C 1
ATOM 899 O O . GLY A 1 117 ? 32.285 -34.753 -19.679 1.00 23.64 122 GLY A O 1
ATOM 900 N N . GLN A 1 118 ? 31.151 -36.565 -20.420 1.00 24.30 123 GLN A N 1
ATOM 901 C CA . GLN A 1 118 ? 30.945 -35.981 -21.758 1.00 24.82 123 GLN A CA 1
ATOM 902 C C . GLN A 1 118 ? 29.654 -35.262 -21.919 1.00 22.15 123 GLN A C 1
ATOM 903 O O . GLN A 1 118 ? 29.400 -34.643 -22.941 1.00 23.29 123 GLN A O 1
ATOM 909 N N . GLY A 1 119 ? 28.783 -35.372 -20.917 1.00 21.68 124 GLY A N 1
ATOM 910 C CA . GLY A 1 119 ? 27.597 -34.527 -20.875 1.00 19.58 124 GLY A CA 1
ATOM 911 C C . GLY A 1 119 ? 26.313 -35.282 -21.219 1.00 22.45 124 GLY A C 1
ATOM 912 O O . GLY A 1 119 ? 26.383 -36.320 -21.964 1.00 23.44 124 GLY A O 1
ATOM 913 N N . THR A 1 120 ? 25.177 -34.788 -20.734 1.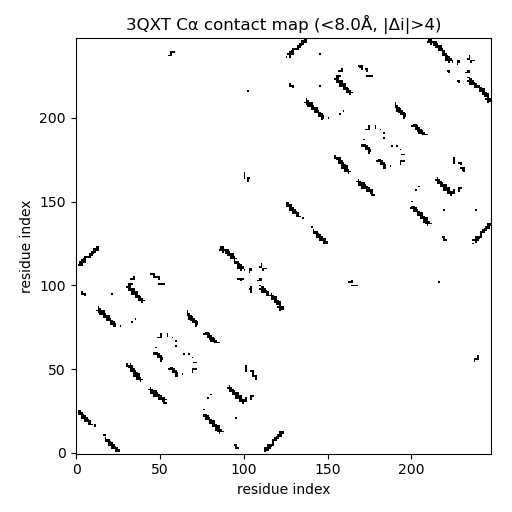00 20.06 125 THR A N 1
ATOM 914 C CA . THR A 1 120 ? 23.840 -35.361 -21.141 1.00 20.08 125 THR A CA 1
ATOM 915 C C . THR A 1 120 ? 22.974 -34.139 -21.486 1.00 19.94 125 THR A C 1
ATOM 916 O O . THR A 1 120 ? 22.918 -33.131 -20.746 1.00 18.77 125 THR A O 1
ATOM 920 N N . GLN A 1 121 ? 22.171 -34.243 -22.585 1.00 17.44 126 GLN A N 1
ATOM 921 C CA . GLN A 1 121 ? 21.435 -33.051 -22.931 1.00 15.74 126 GLN A CA 1
ATOM 922 C C . GLN A 1 121 ? 20.094 -32.955 -22.106 1.00 17.04 126 GLN A C 1
ATOM 923 O O . GLN A 1 121 ? 19.376 -33.986 -22.022 1.00 17.90 126 GLN A O 1
ATOM 929 N N . VAL A 1 122 ? 19.715 -31.749 -21.658 1.00 15.41 127 VAL A N 1
ATOM 930 C CA . VAL A 1 122 ? 18.426 -31.534 -20.933 1.00 15.93 127 VAL A CA 1
ATOM 931 C C . VAL A 1 122 ? 17.776 -30.436 -21.752 1.00 17.03 127 VAL A C 1
ATOM 932 O O . VAL A 1 122 ? 18.364 -29.322 -21.875 1.00 16.74 127 VAL A O 1
ATOM 936 N N . THR A 1 123 ? 16.551 -30.648 -22.252 1.00 15.01 128 THR A N 1
ATOM 937 C CA . THR A 1 123 ? 15.859 -29.561 -22.910 1.00 17.98 128 THR A CA 1
ATOM 938 C C . THR A 1 123 ? 14.491 -29.392 -22.279 1.00 17.60 128 THR A C 1
ATOM 939 O O . THR A 1 123 ? 13.801 -30.424 -22.052 1.00 16.75 128 THR A O 1
ATOM 943 N N . VAL A 1 124 ? 14.060 -28.162 -22.028 1.00 17.58 129 VAL A N 1
ATOM 944 C CA . VAL A 1 124 ? 12.769 -27.945 -21.356 1.00 16.87 129 VAL A CA 1
ATOM 945 C C . VAL A 1 124 ? 11.935 -27.084 -22.339 1.00 20.28 129 VAL A C 1
ATOM 946 O O . VAL A 1 124 ? 12.347 -25.957 -22.643 1.00 21.84 129 VAL A O 1
ATOM 950 N N . SER A 1 125 ? 10.770 -27.605 -22.754 1.00 21.42 130 SER A N 1
ATOM 951 C CA . SER A 1 125 ? 10.051 -26.788 -23.745 1.00 26.22 130 SER A CA 1
ATOM 952 C C . SER A 1 125 ? 8.908 -26.045 -23.021 1.00 29.99 130 SER A C 1
ATOM 953 O O . SER A 1 125 ? 8.306 -26.613 -22.125 1.00 30.06 130 SER A O 1
ATOM 956 N N . SER A 1 126 ? 8.565 -24.833 -23.468 1.00 32.82 131 SER A N 1
ATOM 957 C CA . SER A 1 126 ? 7.644 -23.951 -22.670 1.00 39.37 131 SER A CA 1
ATOM 958 C C . SER A 1 126 ? 6.219 -24.461 -22.613 1.00 42.55 131 SER A C 1
ATOM 959 O O . SER A 1 126 ? 5.774 -25.090 -23.601 1.00 47.38 131 SER A O 1
ATOM 962 N N . GLN B 1 3 ? 14.450 -28.685 8.498 1.00 53.05 3 GLN B N 1
ATOM 963 C CA . GLN B 1 3 ? 14.885 -28.488 9.892 1.00 52.03 3 GLN B CA 1
ATOM 964 C C . GLN B 1 3 ? 15.807 -27.247 10.158 1.00 48.57 3 GLN B C 1
ATOM 965 O O . GLN B 1 3 ? 15.607 -26.167 9.635 1.00 48.61 3 GLN B O 1
ATOM 971 N N . VAL B 1 4 ? 16.761 -27.452 11.055 1.00 44.32 4 VAL B N 1
ATOM 972 C CA . VAL B 1 4 ? 17.714 -26.459 11.572 1.00 41.41 4 VAL B CA 1
ATOM 973 C C . VAL B 1 4 ? 18.573 -25.962 10.471 1.00 38.07 4 VAL B C 1
ATOM 974 O O . VAL B 1 4 ? 19.075 -26.782 9.749 1.00 39.91 4 VAL B O 1
ATOM 978 N N . GLN B 1 5 ? 18.764 -24.651 10.328 1.00 33.62 5 GLN B N 1
ATOM 979 C CA . GLN B 1 5 ? 19.674 -24.197 9.307 1.00 30.33 5 GLN B CA 1
ATOM 980 C C . GLN B 1 5 ? 20.756 -23.398 10.101 1.00 28.62 5 GLN B C 1
ATOM 981 O O . GLN B 1 5 ? 20.382 -22.623 10.998 1.00 33.55 5 GLN B O 1
ATOM 987 N N . LEU B 1 6 ? 22.016 -23.725 9.936 1.00 23.29 6 LEU B N 1
ATOM 988 C CA . LEU B 1 6 ? 23.090 -22.908 10.567 1.00 20.50 6 LEU B CA 1
ATOM 989 C C . LEU B 1 6 ? 23.528 -21.950 9.459 1.00 20.62 6 LEU B C 1
ATOM 990 O O . LEU B 1 6 ? 23.631 -22.375 8.260 1.00 21.67 6 LEU B O 1
ATOM 995 N N . VAL B 1 7 ? 23.703 -20.663 9.783 1.00 22.44 7 VAL B N 1
ATOM 996 C CA . VAL B 1 7 ? 24.006 -19.676 8.734 1.00 23.99 7 VAL B CA 1
ATOM 997 C C . VAL B 1 7 ? 25.207 -18.854 9.205 1.00 22.58 7 VAL B C 1
ATOM 998 O O . VAL B 1 7 ? 25.073 -18.167 10.237 1.00 22.73 7 VAL B O 1
ATOM 1002 N N . GLU B 1 8 ? 26.330 -18.906 8.467 1.00 19.76 8 GLU B N 1
ATOM 1003 C CA . GLU B 1 8 ? 27.532 -18.131 8.828 1.00 19.35 8 GLU B CA 1
ATOM 1004 C C . GLU B 1 8 ? 27.457 -16.752 8.201 1.00 19.19 8 GLU B C 1
ATOM 1005 O O . GLU B 1 8 ? 26.931 -16.572 7.063 1.00 19.69 8 GLU B O 1
ATOM 1011 N N . SER B 1 9 ? 28.062 -15.762 8.888 1.00 18.19 9 SER B N 1
ATOM 1012 C CA A SER B 1 9 ? 28.130 -14.388 8.382 0.50 20.00 9 SER B CA 1
ATOM 1013 C CA B SER B 1 9 ? 28.173 -14.413 8.318 0.50 19.00 9 SER B CA 1
ATOM 1014 C C . SER B 1 9 ? 29.422 -13.742 8.897 1.00 19.94 9 SER B C 1
ATOM 1015 O O . SER B 1 9 ? 30.041 -14.277 9.841 1.00 18.70 9 SER B O 1
ATOM 1020 N N . GLY B 1 10 ? 29.808 -12.598 8.300 1.00 19.17 10 GLY B N 1
ATOM 1021 C CA . GLY B 1 10 ? 30.887 -11.794 8.894 1.00 17.88 10 GLY B CA 1
ATOM 1022 C C . GLY B 1 10 ? 32.161 -11.921 8.051 1.00 19.66 10 GLY B C 1
ATOM 1023 O O . GLY B 1 10 ? 33.188 -11.354 8.366 1.00 18.93 10 GLY B O 1
ATOM 1024 N N . GLY B 1 11 ? 32.151 -12.809 7.072 1.00 17.44 11 GLY B N 1
ATOM 1025 C CA . GLY B 1 11 ? 33.303 -12.984 6.219 1.00 17.55 11 GLY B CA 1
ATOM 1026 C C . GLY B 1 11 ? 33.685 -11.734 5.402 1.00 18.05 11 GLY B C 1
ATOM 1027 O O . GLY B 1 11 ? 32.951 -10.735 5.334 1.00 17.91 11 GLY B O 1
ATOM 1028 N N . GLY B 1 12 ? 34.879 -11.763 4.814 1.00 18.75 12 GLY B N 1
ATOM 1029 C CA . GLY B 1 12 ? 35.265 -10.634 3.977 1.00 22.08 12 GLY B CA 1
ATOM 1030 C C . GLY B 1 12 ? 36.703 -10.722 3.541 1.00 22.03 12 GLY B C 1
ATOM 1031 O O . GLY B 1 12 ? 37.277 -11.838 3.514 1.00 20.76 12 GLY B O 1
ATOM 1032 N N . LEU B 1 13 ? 37.245 -9.586 3.096 1.00 18.44 13 LEU B N 1
ATOM 1033 C CA . LEU B 1 13 ? 38.598 -9.49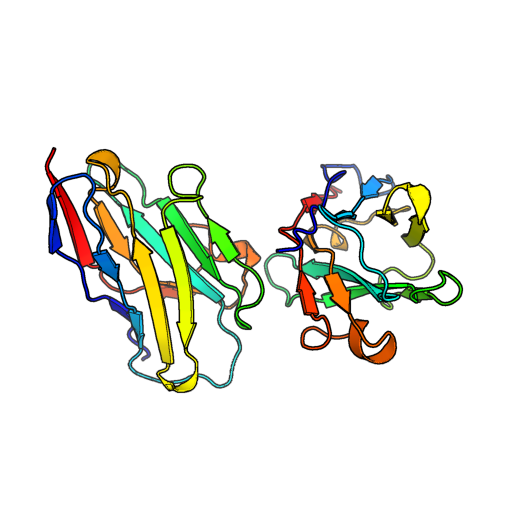6 2.595 1.00 18.30 13 LEU B CA 1
ATOM 1034 C C . LEU B 1 13 ? 39.327 -8.480 3.436 1.00 21.39 13 LEU B C 1
ATOM 1035 O O . LEU B 1 13 ? 38.812 -7.329 3.540 1.00 22.04 13 LEU B O 1
ATOM 1040 N N . VAL B 1 14 ? 40.488 -8.841 3.937 1.00 20.61 14 VAL B N 1
ATOM 1041 C CA A VAL B 1 14 ? 41.290 -7.968 4.849 0.50 21.76 14 VAL B CA 1
ATOM 1042 C CA B VAL B 1 14 ? 41.260 -7.938 4.816 0.50 22.64 14 VAL B CA 1
ATOM 1043 C C . VAL B 1 14 ? 42.725 -8.097 4.614 1.00 25.05 14 VAL B C 1
ATOM 1044 O O . VAL B 1 14 ? 43.146 -9.056 4.115 1.00 22.65 14 VAL B O 1
ATOM 1051 N N . GLN B 1 15 ? 43.490 -7.147 5.098 1.00 26.05 15 GLN B N 1
ATOM 1052 C CA . GLN B 1 15 ? 44.911 -7.111 5.071 1.00 27.72 15 GLN B CA 1
ATOM 1053 C C . GLN B 1 15 ? 45.572 -8.052 6.132 1.00 27.37 15 GLN B C 1
ATOM 1054 O O . GLN B 1 15 ? 45.075 -8.085 7.186 1.00 27.22 15 GLN B O 1
ATOM 1060 N N . ALA B 1 16 ? 46.650 -8.782 5.833 1.00 27.35 16 ALA B N 1
ATOM 1061 C CA . ALA B 1 16 ? 47.420 -9.541 6.800 1.00 27.87 16 ALA B CA 1
ATOM 1062 C C . ALA B 1 16 ? 47.686 -8.616 7.997 1.00 29.79 16 ALA B C 1
ATOM 1063 O O . ALA B 1 16 ? 48.016 -7.422 7.786 1.00 28.07 16 ALA B O 1
ATOM 1065 N N . GLY B 1 17 ? 47.444 -9.139 9.204 1.00 25.46 17 GLY B N 1
ATOM 1066 C CA . GLY B 1 17 ? 47.612 -8.438 10.474 1.00 27.03 17 GLY B CA 1
ATOM 1067 C C . GLY B 1 17 ? 46.289 -7.930 10.978 1.00 25.75 17 GLY B C 1
ATOM 1068 O O . GLY B 1 17 ? 46.136 -7.676 12.190 1.00 25.83 17 GLY B O 1
ATOM 1069 N N . GLY B 1 18 ? 45.305 -7.867 10.087 1.00 23.55 18 GLY B N 1
ATOM 1070 C CA . GLY B 1 18 ? 43.973 -7.392 10.469 1.00 20.53 18 GLY B CA 1
ATOM 1071 C C . GLY B 1 18 ? 43.129 -8.452 11.269 1.00 21.03 18 GLY B C 1
ATOM 1072 O O . GLY B 1 18 ? 43.608 -9.555 11.646 1.00 20.12 18 GLY B O 1
ATOM 1073 N N . SER B 1 19 ? 41.886 -8.101 11.562 1.00 19.51 19 SER B N 1
ATOM 1074 C CA . SER B 1 19 ? 40.929 -8.979 12.320 1.00 20.52 19 SER B CA 1
ATOM 1075 C C . SER B 1 19 ? 39.598 -9.057 11.615 1.00 19.29 19 SER B C 1
ATOM 1076 O O . SER B 1 19 ? 39.199 -8.155 10.821 1.00 18.96 19 SER B O 1
ATOM 1079 N N . LEU B 1 20 ? 38.893 -10.134 11.917 1.00 16.94 20 LEU B N 1
ATOM 1080 C CA . LEU B 1 20 ? 37.469 -10.299 11.508 1.00 16.84 20 LEU B CA 1
ATOM 1081 C C . LEU B 1 20 ? 36.723 -10.974 12.635 1.00 18.54 20 LEU B C 1
ATOM 1082 O O . LEU B 1 20 ? 37.329 -11.455 13.602 1.00 20.87 20 LEU B O 1
ATOM 1087 N N . ARG B 1 21 ? 35.387 -10.955 12.595 1.00 17.19 21 ARG B N 1
ATOM 1088 C CA . ARG B 1 21 ? 34.611 -11.725 13.611 1.00 17.81 21 ARG B CA 1
ATOM 1089 C C . ARG B 1 21 ? 33.499 -12.460 12.877 1.00 18.51 21 ARG B C 1
ATOM 1090 O O . ARG B 1 21 ? 32.562 -11.812 12.333 1.00 18.72 21 ARG B O 1
ATOM 1098 N N . LEU B 1 22 ? 33.608 -13.816 12.793 1.00 15.84 22 LEU B N 1
ATOM 1099 C CA . LEU B 1 22 ? 32.491 -14.506 12.097 1.00 16.14 22 LEU B CA 1
ATOM 1100 C C . LEU B 1 22 ? 31.391 -14.904 13.109 1.00 18.87 22 LEU B C 1
ATOM 1101 O O . LEU B 1 22 ? 31.702 -15.017 14.313 1.00 18.95 22 LEU B O 1
ATOM 1106 N N . SER B 1 23 ? 30.137 -15.026 12.627 1.00 18.57 23 SER B N 1
ATOM 1107 C CA A SER B 1 23 ? 29.005 -15.454 13.468 0.50 19.52 23 SER B CA 1
ATOM 1108 C CA B SER B 1 23 ? 28.981 -15.432 13.447 0.50 19.22 23 SER B CA 1
ATOM 1109 C C . SER B 1 23 ? 28.298 -16.620 12.796 1.00 19.88 23 SER B C 1
ATOM 1110 O O . SER B 1 23 ? 28.320 -16.730 11.551 1.00 20.09 23 SER B O 1
ATOM 1115 N N . CYS B 1 24 ? 27.749 -17.492 13.608 1.00 19.21 24 CYS B N 1
ATOM 1116 C CA . CYS B 1 24 ? 26.972 -18.644 13.080 1.00 20.96 24 CYS B CA 1
ATOM 1117 C C . CYS B 1 24 ? 25.665 -18.626 13.836 1.00 21.95 24 CYS B C 1
ATOM 1118 O O . CYS B 1 24 ? 25.632 -18.876 15.034 1.00 22.87 24 CYS B O 1
ATOM 1121 N N . ALA B 1 25 ? 24.554 -18.285 13.188 1.00 22.85 25 ALA B N 1
ATOM 1122 C CA . ALA B 1 25 ? 23.296 -18.250 13.876 1.00 25.13 25 ALA B CA 1
ATOM 1123 C C . ALA B 1 25 ? 22.438 -19.436 13.395 1.00 28.55 25 ALA B C 1
ATOM 1124 O O . ALA B 1 25 ? 22.566 -19.890 12.264 1.00 29.49 25 ALA B O 1
ATOM 1126 N N . ALA B 1 26 ? 21.549 -19.917 14.234 1.00 29.13 26 ALA B N 1
ATOM 1127 C CA . ALA B 1 26 ? 20.688 -21.005 13.805 1.00 30.04 26 ALA B CA 1
ATOM 1128 C C . ALA B 1 26 ? 19.240 -20.555 13.665 1.00 34.32 26 ALA B C 1
ATOM 1129 O O . ALA B 1 26 ? 18.795 -19.596 14.332 1.00 33.62 26 ALA B O 1
ATOM 1131 N N . SER B 1 27 ? 18.506 -21.262 12.831 1.00 35.01 27 SER B N 1
ATOM 1132 C CA . SER B 1 27 ? 17.086 -20.859 12.560 1.00 38.28 27 SER B CA 1
ATOM 1133 C C . SER B 1 27 ? 16.113 -21.342 13.660 1.00 39.93 27 SER B C 1
ATOM 1134 O O . SER B 1 27 ? 14.927 -20.962 13.626 1.00 42.50 27 SER B O 1
ATOM 1137 N N . ARG B 1 28 ? 16.604 -22.138 14.625 1.00 39.31 28 ARG B N 1
ATOM 1138 C CA . ARG B 1 28 ? 15.776 -22.802 15.634 1.00 41.52 28 ARG B CA 1
ATOM 1139 C C . ARG B 1 28 ? 16.589 -23.028 16.870 1.00 40.74 28 ARG B C 1
ATOM 1140 O O . ARG B 1 28 ? 17.817 -23.147 16.774 1.00 36.26 28 ARG B O 1
ATOM 1148 N N . ARG B 1 29 ? 15.901 -23.122 18.017 1.00 40.95 29 ARG B N 1
ATOM 1149 C CA . ARG B 1 29 ? 16.536 -23.462 19.299 1.00 43.04 29 ARG B CA 1
ATOM 1150 C C . ARG B 1 29 ? 16.321 -24.908 19.658 1.00 43.44 29 ARG B C 1
ATOM 1151 O O . ARG B 1 29 ? 15.311 -25.479 19.296 1.00 44.27 29 ARG B O 1
ATOM 1159 N N . SER B 1 30 ? 17.270 -25.486 20.366 1.00 43.70 30 SER B N 1
ATOM 1160 C CA . SER B 1 30 ? 17.198 -26.875 20.769 1.00 45.46 30 SER B CA 1
ATOM 1161 C C . SER B 1 30 ? 17.118 -26.873 22.285 1.00 47.35 30 SER B C 1
ATOM 1162 O O . SER B 1 30 ? 17.728 -26.017 22.944 1.00 48.49 30 SER B O 1
ATOM 1165 N N . SER B 1 31 ? 16.391 -27.841 22.847 1.00 50.73 31 SER B N 1
ATOM 1166 C CA . SER B 1 31 ? 16.422 -28.061 24.301 1.00 52.50 31 SER B CA 1
ATOM 1167 C C . SER B 1 31 ? 17.746 -28.709 24.747 1.00 52.68 31 SER B C 1
ATOM 1168 O O . SER B 1 31 ? 18.123 -28.562 25.928 1.00 54.22 31 SER B O 1
ATOM 1171 N N . ARG B 1 32 ? 18.409 -29.446 23.836 1.00 49.77 32 ARG B N 1
ATOM 1172 C CA . ARG B 1 32 ? 19.704 -30.073 24.106 1.00 48.55 32 ARG B CA 1
ATOM 1173 C C . ARG B 1 32 ? 20.845 -29.033 24.047 1.00 45.97 32 ARG B C 1
ATOM 1174 O O . ARG B 1 32 ? 20.704 -27.957 23.463 1.00 44.40 32 ARG B O 1
ATOM 1182 N N . SER B 1 33 ? 21.967 -29.394 24.632 1.00 44.18 33 SER B N 1
ATOM 1183 C CA . SER B 1 33 ? 23.223 -28.610 24.634 1.00 42.35 33 SER B CA 1
ATOM 1184 C C . SER B 1 33 ? 24.070 -29.117 23.471 1.00 38.38 33 SER B C 1
ATOM 1185 O O . SER B 1 33 ? 24.315 -30.327 23.380 1.00 39.97 33 SER B O 1
ATOM 1188 N N . TRP B 1 34 ? 24.519 -28.241 22.547 1.00 31.83 34 TRP B N 1
ATOM 1189 C CA . TRP B 1 34 ? 25.328 -28.712 21.441 1.00 28.03 34 TRP B CA 1
ATOM 1190 C C . TRP B 1 34 ? 26.717 -28.126 21.507 1.00 25.09 34 TRP B C 1
ATOM 1191 O O . TRP B 1 34 ? 26.824 -26.961 21.687 1.00 24.86 34 TRP B O 1
ATOM 1202 N N . ALA B 1 35 ? 27.763 -28.927 21.350 1.00 24.60 35 ALA B N 1
ATOM 1203 C CA . ALA B 1 35 ? 29.112 -28.362 21.135 1.00 21.91 35 ALA B CA 1
ATOM 1204 C C . ALA B 1 35 ? 29.035 -27.716 19.745 1.00 22.86 35 ALA B C 1
ATOM 1205 O O . ALA B 1 35 ? 28.345 -28.210 18.821 1.00 23.81 35 ALA B O 1
ATOM 1207 N N . MET B 1 36 ? 29.707 -26.581 19.563 1.00 19.87 36 MET B N 1
ATOM 1208 C CA . MET B 1 36 ? 29.679 -25.939 18.230 1.00 20.07 36 MET B CA 1
ATOM 1209 C C . MET B 1 36 ? 31.102 -25.834 17.758 1.00 20.80 36 MET B C 1
ATOM 1210 O O . MET B 1 36 ? 32.036 -25.739 18.618 1.00 19.77 36 MET B O 1
ATOM 1215 N N . ALA B 1 37 ? 31.313 -25.818 16.421 1.00 17.95 37 ALA B N 1
ATOM 1216 C CA . ALA B 1 37 ? 32.671 -25.803 15.950 1.00 17.72 37 ALA B CA 1
ATOM 1217 C C . ALA B 1 37 ? 32.789 -25.018 14.694 1.00 18.56 37 ALA B C 1
ATOM 1218 O O . ALA B 1 37 ? 31.743 -24.762 14.019 1.00 18.62 37 ALA B O 1
ATOM 1220 N N . TRP B 1 38 ? 34.042 -24.609 14.427 1.00 17.15 38 TRP B N 1
ATOM 1221 C CA . TRP B 1 38 ? 34.325 -23.969 13.107 1.00 16.39 38 TRP B CA 1
ATOM 1222 C C . TRP B 1 38 ? 35.323 -24.836 12.431 1.00 19.10 38 TRP B C 1
ATOM 1223 O O . TRP B 1 38 ? 36.288 -25.316 13.022 1.00 17.71 38 TRP B O 1
ATOM 1234 N N . PHE B 1 39 ? 35.148 -24.995 11.094 1.00 16.97 39 PHE B N 1
ATOM 1235 C CA . PHE B 1 39 ? 36.136 -25.679 10.267 1.00 15.63 39 PHE B CA 1
ATOM 1236 C C . PHE B 1 39 ? 36.440 -24.741 9.072 1.00 16.52 39 PHE B C 1
ATOM 1237 O O . PHE B 1 39 ? 35.675 -23.772 8.899 1.00 18.29 39 PHE B O 1
ATOM 1245 N N . ARG B 1 40 ? 37.451 -25.055 8.265 1.00 15.75 40 ARG B N 1
ATOM 1246 C CA . ARG B 1 40 ? 37.640 -24.210 7.103 1.00 15.99 40 ARG B CA 1
ATOM 1247 C C . ARG B 1 40 ? 38.287 -25.074 5.993 1.00 14.62 40 ARG B C 1
ATOM 1248 O O . ARG B 1 40 ? 38.913 -26.107 6.252 1.00 17.83 40 ARG B O 1
ATOM 1256 N N . GLN B 1 41 ? 38.085 -24.628 4.750 1.00 14.91 41 GLN B N 1
ATOM 1257 C CA . GLN B 1 41 ? 38.746 -25.311 3.640 1.00 15.63 41 GLN B CA 1
ATOM 1258 C C . GLN B 1 41 ? 39.200 -24.275 2.623 1.00 15.56 41 GLN B C 1
ATOM 1259 O O . GLN B 1 41 ? 38.447 -23.314 2.289 1.00 15.86 41 GLN B O 1
ATOM 1265 N N . ALA B 1 42 ? 40.475 -24.393 2.212 1.00 17.29 42 ALA B N 1
ATOM 1266 C CA . ALA B 1 42 ? 40.936 -23.504 1.075 1.00 19.92 42 ALA B CA 1
ATOM 1267 C C . ALA B 1 42 ? 41.194 -24.337 -0.148 1.00 19.78 42 ALA B C 1
ATOM 1268 O O . ALA B 1 42 ? 41.451 -25.583 -0.016 1.00 19.29 42 ALA B O 1
ATOM 1270 N N . PRO B 1 43 ? 41.283 -23.704 -1.319 1.00 20.20 43 PRO B N 1
ATOM 1271 C CA . PRO B 1 43 ? 41.765 -24.425 -2.464 1.00 21.25 43 PRO B CA 1
ATOM 1272 C C . PRO B 1 43 ? 43.073 -25.142 -2.184 1.00 23.38 43 PRO B C 1
ATOM 1273 O O . PRO B 1 43 ? 43.970 -24.556 -1.486 1.00 23.63 43 PRO B O 1
ATOM 1277 N N . GLY B 1 44 ? 43.235 -26.375 -2.656 1.00 24.54 44 GLY B N 1
ATOM 1278 C CA . GLY B 1 44 ? 44.451 -27.141 -2.369 1.00 26.93 44 GLY B CA 1
ATOM 1279 C C . GLY B 1 44 ? 44.572 -27.921 -1.072 1.00 27.57 44 GLY B C 1
ATOM 1280 O O . GLY B 1 44 ? 45.558 -28.668 -0.876 1.00 30.45 44 GLY B O 1
ATOM 1281 N N . LYS B 1 45 ? 43.648 -27.741 -0.115 1.00 23.11 45 LYS B N 1
ATOM 1282 C CA . LYS B 1 45 ? 43.777 -28.367 1.186 1.00 23.00 45 LYS B CA 1
ATOM 1283 C C . LYS B 1 45 ? 42.478 -29.049 1.570 1.00 23.71 45 LYS B C 1
ATOM 1284 O O . LYS B 1 45 ? 41.392 -28.642 1.118 1.00 20.27 45 LYS B O 1
ATOM 1290 N N . GLU B 1 46 ? 42.593 -30.058 2.429 1.00 22.48 46 GLU B N 1
ATOM 1291 C CA . GLU B 1 46 ? 41.328 -30.637 2.931 1.00 23.31 46 GLU B CA 1
ATOM 1292 C C . GLU B 1 46 ? 40.685 -29.743 3.982 1.00 21.27 46 GLU B C 1
ATOM 1293 O O . GLU B 1 46 ? 41.327 -28.862 4.589 1.00 21.64 46 GLU B O 1
ATOM 1299 N N . ARG B 1 47 ? 39.397 -29.988 4.224 1.00 18.19 47 ARG B N 1
ATOM 1300 C CA . ARG B 1 47 ? 38.654 -29.210 5.237 1.00 19.67 47 ARG B CA 1
ATOM 1301 C C . ARG B 1 47 ? 39.305 -29.549 6.589 1.00 22.47 47 ARG B C 1
ATOM 1302 O O . ARG B 1 47 ? 39.655 -30.730 6.854 1.00 23.93 47 ARG B O 1
ATOM 1310 N N . GLU B 1 48 ? 39.571 -28.542 7.411 1.00 18.37 48 GLU B N 1
ATOM 1311 C CA . GLU B 1 48 ? 40.219 -28.812 8.655 1.00 22.19 48 GLU B CA 1
ATOM 1312 C C . GLU B 1 48 ? 39.564 -28.121 9.810 1.00 19.83 48 GLU B C 1
ATOM 1313 O O . GLU B 1 48 ? 38.954 -27.040 9.698 1.00 18.99 48 GLU B O 1
ATOM 1319 N N . PHE B 1 49 ? 39.811 -28.708 10.982 1.00 17.76 49 PHE B N 1
ATOM 1320 C CA . PHE B 1 49 ? 39.287 -28.161 12.201 1.00 17.76 49 PHE B CA 1
ATOM 1321 C C . PHE B 1 49 ? 39.973 -26.832 12.528 1.00 17.30 49 PHE B C 1
ATOM 1322 O O . PHE B 1 49 ? 41.236 -26.702 12.452 1.00 21.24 49 PHE B O 1
ATOM 1330 N N . VAL B 1 50 ? 39.167 -25.887 13.027 1.00 16.03 50 VAL B N 1
ATOM 1331 C CA . VAL B 1 50 ? 39.674 -24.566 13.489 1.00 15.69 50 VAL B CA 1
ATOM 1332 C C . VAL B 1 50 ? 39.394 -24.375 14.986 1.00 17.30 50 VAL B C 1
ATOM 1333 O O . VAL B 1 50 ? 40.362 -23.989 15.711 1.00 18.96 50 VAL B O 1
ATOM 1337 N N . ALA B 1 51 ? 38.145 -24.517 15.475 1.00 16.41 51 ALA B N 1
ATOM 1338 C CA . ALA B 1 51 ? 37.968 -24.330 16.941 1.00 18.06 51 ALA B CA 1
ATOM 1339 C C . ALA B 1 51 ? 36.677 -24.964 17.340 1.00 18.70 51 ALA B C 1
ATOM 1340 O O . ALA B 1 51 ? 35.792 -25.148 16.490 1.00 18.80 51 ALA B O 1
ATOM 1342 N N . LYS B 1 52 ? 36.527 -25.329 18.614 1.00 17.73 52 LYS B N 1
ATOM 1343 C CA . LYS B 1 52 ? 35.256 -25.808 19.092 1.00 17.92 52 LYS B CA 1
ATOM 1344 C C . LYS B 1 52 ? 34.995 -25.336 20.525 1.00 16.73 52 LYS B C 1
ATOM 1345 O O . LYS B 1 52 ? 35.955 -24.946 21.241 1.00 18.97 52 LYS B O 1
ATOM 1351 N N . ILE B 1 53 ? 33.737 -25.415 20.910 1.00 19.35 53 ILE B N 1
ATOM 1352 C CA . ILE B 1 53 ? 33.324 -24.843 22.242 1.00 18.96 53 ILE B CA 1
ATOM 1353 C C . ILE B 1 53 ? 32.276 -25.812 22.752 1.00 19.16 53 ILE B C 1
ATOM 1354 O O . ILE B 1 53 ? 31.387 -26.299 22.035 1.00 19.72 53 ILE B O 1
ATOM 1359 N N . SER B 1 54 ? 32.429 -26.199 24.032 1.00 20.69 54 SER B N 1
ATOM 1360 C CA . SER B 1 54 ? 31.424 -27.109 24.637 1.00 23.69 54 SER B CA 1
ATOM 1361 C C . SER B 1 54 ? 30.066 -26.405 24.793 1.00 23.60 54 SER B C 1
ATOM 1362 O O . SER B 1 54 ? 29.959 -25.172 24.711 1.00 24.52 54 SER B O 1
ATOM 1365 N N . GLY B 1 55 ? 29.023 -27.237 24.992 1.00 27.20 55 GLY B N 1
ATOM 1366 C CA . GLY B 1 55 ? 27.616 -26.788 25.068 1.00 28.65 55 GLY B CA 1
ATOM 1367 C C . GLY B 1 55 ? 27.444 -25.667 26.068 1.00 31.96 55 GLY B C 1
ATOM 1368 O O . GLY B 1 55 ? 26.642 -24.763 25.848 1.00 31.15 55 GLY B O 1
ATOM 1369 N N . ASP B 1 56 ? 28.165 -25.738 27.200 1.00 32.97 56 ASP B N 1
ATOM 1370 C CA . ASP B 1 56 ? 27.977 -24.784 28.320 1.00 35.38 56 ASP B CA 1
ATOM 1371 C C . ASP B 1 56 ? 28.921 -23.612 28.197 1.00 34.88 56 ASP B C 1
ATOM 1372 O O . ASP B 1 56 ? 28.944 -22.711 29.045 1.00 35.80 56 ASP B O 1
ATOM 1377 N N . GLY B 1 57 ? 29.733 -23.611 27.138 1.00 31.30 57 GLY B N 1
ATOM 1378 C CA . GLY B 1 57 ? 30.668 -22.510 26.942 1.00 31.38 57 GLY B CA 1
ATOM 1379 C C . GLY B 1 57 ? 31.969 -22.590 27.766 1.00 30.88 57 GLY B C 1
ATOM 1380 O O . GLY B 1 57 ? 32.840 -21.730 27.616 1.00 30.92 57 GLY B O 1
ATOM 1381 N N . ARG B 1 58 ? 32.128 -23.574 28.649 1.00 31.98 58 ARG B N 1
ATOM 1382 C CA . ARG B 1 58 ? 33.341 -23.608 29.518 1.00 33.11 58 ARG B CA 1
ATOM 1383 C C . ARG B 1 58 ? 34.617 -24.195 28.924 1.00 32.86 58 ARG B C 1
ATOM 1384 O O . ARG B 1 58 ? 35.714 -23.884 29.424 1.00 33.39 58 ARG B O 1
ATOM 1392 N N . LEU B 1 59 ? 34.511 -24.997 27.859 1.00 25.46 59 LEU B N 1
ATOM 1393 C CA . LEU B 1 59 ? 35.700 -25.627 27.348 1.00 26.00 59 LEU B CA 1
ATOM 1394 C C . LEU B 1 59 ? 35.872 -25.124 25.901 1.00 23.13 59 LEU B C 1
ATOM 1395 O O . LEU B 1 59 ? 34.886 -25.092 25.197 1.00 22.95 59 LEU B O 1
ATOM 1400 N N . THR B 1 60 ? 37.109 -24.819 25.507 1.00 24.23 60 THR B N 1
ATOM 1401 C CA . THR B 1 60 ? 37.344 -24.500 24.064 1.00 21.99 60 THR B CA 1
ATOM 1402 C C . THR B 1 60 ? 38.603 -25.160 23.666 1.00 23.39 60 THR B C 1
ATOM 1403 O O . THR B 1 60 ? 39.532 -25.391 24.511 1.00 23.23 60 THR B O 1
ATOM 1407 N N . THR B 1 61 ? 38.702 -25.548 22.413 1.00 20.27 61 THR B N 1
ATOM 1408 C CA . THR B 1 61 ? 39.944 -26.010 21.871 1.00 21.12 61 THR B CA 1
ATOM 1409 C C . THR B 1 61 ? 40.186 -25.471 20.460 1.00 19.19 61 THR B C 1
ATOM 1410 O O . THR B 1 61 ? 39.253 -25.189 19.778 1.00 19.90 61 THR B O 1
ATOM 1414 N N . TYR B 1 62 ? 41.453 -25.263 20.121 1.00 21.04 62 TYR B N 1
ATOM 1415 C CA . TYR B 1 62 ? 41.751 -24.607 18.836 1.00 20.53 62 TYR B CA 1
ATOM 1416 C C . TYR B 1 62 ? 42.705 -25.451 18.068 1.00 22.80 62 TYR B C 1
ATOM 1417 O O . TYR B 1 62 ? 43.541 -26.155 18.650 1.00 22.66 62 TYR B O 1
ATOM 1426 N N . GLY B 1 63 ? 42.668 -25.361 16.748 1.00 21.35 63 GLY B N 1
ATOM 1427 C CA . GLY B 1 63 ? 43.664 -26.079 15.903 1.00 23.58 63 GLY B CA 1
ATOM 1428 C C . GLY B 1 63 ? 45.042 -25.447 16.168 1.00 24.60 63 GLY B C 1
ATOM 1429 O O . GLY B 1 63 ? 45.153 -24.254 16.530 1.00 22.96 63 GLY B O 1
ATOM 1430 N N . ASP B 1 64 ? 46.104 -26.215 15.906 1.00 25.30 64 ASP B N 1
ATOM 1431 C CA . ASP B 1 64 ? 47.462 -25.729 16.208 1.00 27.97 64 ASP B CA 1
ATOM 1432 C C . ASP B 1 64 ? 47.806 -24.439 15.490 1.00 28.33 64 ASP B C 1
ATOM 1433 O O . ASP B 1 64 ? 48.465 -23.592 16.110 1.00 28.05 64 ASP B O 1
ATOM 1438 N N . SER B 1 65 ? 47.339 -24.277 14.221 1.00 27.61 65 SER B N 1
ATOM 1439 C CA . SER B 1 65 ? 47.702 -23.081 13.383 1.00 28.48 65 SER B CA 1
ATOM 1440 C C . SER B 1 65 ? 47.050 -21.777 13.897 1.00 26.61 65 SER B C 1
ATOM 1441 O O . SER B 1 65 ? 47.482 -20.705 13.514 1.00 26.73 65 SER B O 1
ATOM 1444 N N . VAL B 1 66 ? 45.981 -21.878 14.677 1.00 23.17 66 VAL B N 1
ATOM 1445 C CA . VAL B 1 66 ? 45.249 -20.663 15.051 1.00 21.44 66 VAL B CA 1
ATOM 1446 C C . VAL B 1 66 ? 45.206 -20.420 16.535 1.00 24.44 66 VAL B C 1
ATOM 1447 O O . VAL B 1 66 ? 44.742 -19.367 16.988 1.00 23.87 66 VAL B O 1
ATOM 1451 N N . LYS B 1 67 ? 45.718 -21.361 17.353 1.00 24.06 67 LYS B N 1
ATOM 1452 C CA . LYS B 1 67 ? 45.659 -21.144 18.825 1.00 26.30 67 LYS B CA 1
ATOM 1453 C C . LYS B 1 67 ? 46.419 -19.873 19.187 1.00 24.73 67 LYS B C 1
ATOM 1454 O O . LYS B 1 67 ? 47.525 -19.671 18.667 1.00 26.91 67 LYS B O 1
ATOM 1460 N N . GLY B 1 68 ? 45.811 -19.041 20.050 1.00 23.75 68 GLY B N 1
ATOM 1461 C CA . GLY B 1 68 ? 46.393 -17.798 20.548 1.00 26.91 68 GLY B CA 1
ATOM 1462 C C . GLY B 1 68 ? 46.012 -16.618 19.658 1.00 26.75 68 GLY B C 1
ATOM 1463 O O . GLY B 1 68 ? 46.229 -15.458 20.026 1.00 29.71 68 GLY B O 1
ATOM 1464 N N . ARG B 1 69 ? 45.472 -16.881 18.468 1.00 21.81 69 ARG B N 1
ATOM 1465 C CA . ARG B 1 69 ? 45.085 -15.781 17.585 1.00 21.23 69 ARG B CA 1
ATOM 1466 C C . ARG B 1 69 ? 43.587 -15.708 17.435 1.00 21.02 69 ARG B C 1
ATOM 1467 O O . ARG B 1 69 ? 43.001 -14.599 17.190 1.00 20.10 69 ARG B O 1
ATOM 1475 N N . PHE B 1 70 ? 42.923 -16.873 17.446 1.00 19.88 70 PHE B N 1
ATOM 1476 C CA . PHE B 1 70 ? 41.446 -16.830 17.313 1.00 20.21 70 PHE B CA 1
ATOM 1477 C C . PHE B 1 70 ? 40.749 -17.129 18.650 1.00 20.56 70 PHE B C 1
ATOM 1478 O O . PHE B 1 70 ? 41.352 -17.796 19.562 1.00 21.96 70 PHE B O 1
ATOM 1486 N N . THR B 1 71 ? 39.498 -16.668 18.818 1.00 19.19 71 THR B N 1
ATOM 1487 C CA . THR B 1 71 ? 38.771 -16.977 20.055 1.00 20.58 71 THR B CA 1
ATOM 1488 C C . THR B 1 71 ? 37.373 -17.403 19.682 1.00 20.33 71 THR B C 1
ATOM 1489 O O . THR B 1 71 ? 36.691 -16.636 18.964 1.00 20.85 71 THR B O 1
ATOM 1493 N N . ILE B 1 72 ? 36.916 -18.553 20.161 1.00 17.99 72 ILE B N 1
ATOM 1494 C CA . ILE B 1 72 ? 35.533 -18.908 19.878 1.00 17.83 72 ILE B CA 1
ATOM 1495 C C . ILE B 1 72 ? 34.714 -18.582 21.138 1.00 18.90 72 ILE B C 1
ATOM 1496 O O . ILE B 1 72 ? 35.215 -18.788 22.314 1.00 20.90 72 ILE B O 1
ATOM 1501 N N . SER B 1 73 ? 33.480 -18.156 20.964 1.00 20.18 73 SER B N 1
ATOM 1502 C CA . SER B 1 73 ? 32.588 -17.930 22.065 1.00 20.53 73 SER B CA 1
ATOM 1503 C C . SER B 1 73 ? 31.144 -18.120 21.636 1.00 22.16 73 SER B C 1
ATOM 1504 O O . SER B 1 73 ? 30.856 -18.261 20.439 1.00 21.89 73 SER B O 1
ATOM 1507 N N . ARG B 1 74 ? 30.223 -18.084 22.594 1.00 22.19 74 ARG B N 1
ATOM 1508 C CA . ARG B 1 74 ? 28.832 -18.281 22.174 1.00 23.45 74 ARG B CA 1
ATOM 1509 C C . ARG B 1 74 ? 27.945 -17.506 23.049 1.00 26.51 74 ARG B C 1
ATOM 1510 O O . ARG B 1 74 ? 28.337 -17.169 24.199 1.00 26.52 74 ARG B O 1
ATOM 1518 N N . ASP B 1 75 ? 26.759 -17.222 22.543 1.00 25.68 75 ASP B N 1
ATOM 1519 C CA . ASP B 1 75 ? 25.742 -16.466 23.330 1.00 30.08 75 ASP B CA 1
ATOM 1520 C C . ASP B 1 75 ? 24.426 -17.219 23.302 1.00 31.50 75 ASP B C 1
ATOM 1521 O O . ASP B 1 75 ? 23.829 -17.385 22.228 1.00 30.19 75 ASP B O 1
ATOM 1526 N N . LYS B 1 76 ? 23.945 -17.672 24.466 1.00 31.80 76 LYS B N 1
ATOM 1527 C CA . LYS B 1 76 ? 22.719 -18.481 24.467 1.00 34.07 76 LYS B CA 1
ATOM 1528 C C . LYS B 1 76 ? 21.512 -17.642 24.013 1.00 34.31 76 LYS B C 1
ATOM 1529 O O . LYS B 1 76 ? 20.646 -18.130 23.279 1.00 33.90 76 LYS B O 1
ATOM 1535 N N . GLY B 1 77 ? 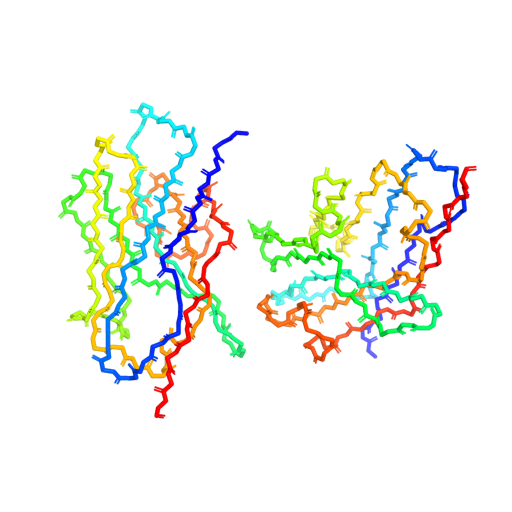21.444 -16.406 24.494 1.00 36.44 77 GLY B N 1
ATOM 1536 C CA . GLY B 1 77 ? 20.299 -15.533 24.222 1.00 38.57 77 GLY B CA 1
ATOM 1537 C C . GLY B 1 77 ? 20.135 -15.331 22.733 1.00 39.12 77 GLY B C 1
ATOM 1538 O O . GLY B 1 77 ? 19.021 -15.333 22.198 1.00 38.84 77 GLY B O 1
ATOM 1539 N N . LYS B 1 78 ? 21.244 -15.118 22.038 1.00 35.56 78 LYS B N 1
ATOM 1540 C CA . LYS B 1 78 ? 21.122 -14.825 20.610 1.00 34.95 78 LYS B CA 1
ATOM 1541 C C . LYS B 1 78 ? 21.164 -16.116 19.767 1.00 32.51 78 LYS B C 1
ATOM 1542 O O . LYS B 1 78 ? 21.027 -16.041 18.527 1.00 33.35 78 LYS B O 1
ATOM 1548 N N . ASN B 1 79 ? 21.406 -17.270 20.417 1.00 30.08 79 ASN B N 1
ATOM 1549 C CA . ASN B 1 79 ? 21.517 -18.560 19.737 1.00 28.21 79 ASN B CA 1
ATOM 1550 C C . ASN B 1 79 ? 22.578 -18.430 18.593 1.00 26.49 79 ASN B C 1
ATOM 1551 O O . ASN B 1 79 ? 22.334 -18.831 17.471 1.00 26.40 79 ASN B O 1
ATOM 1556 N N . THR B 1 80 ? 23.745 -17.861 18.930 1.00 24.78 80 THR B N 1
ATOM 1557 C CA . THR B 1 80 ? 24.818 -17.576 17.910 1.00 25.27 80 THR B CA 1
ATOM 1558 C C . THR B 1 80 ? 26.160 -17.974 18.484 1.00 24.47 80 THR B C 1
ATOM 1559 O O . THR B 1 80 ? 26.354 -17.921 19.721 1.00 23.50 80 THR B O 1
ATOM 1563 N N . VAL B 1 81 ? 27.086 -18.418 17.653 1.00 21.78 81 VAL B N 1
ATOM 1564 C CA . VAL B 1 81 ? 28.441 -18.687 18.057 1.00 20.89 81 VAL B CA 1
ATOM 1565 C C . VAL B 1 81 ? 29.355 -17.787 17.257 1.00 21.57 81 VAL B C 1
ATOM 1566 O O . VAL B 1 81 ? 29.031 -17.523 16.146 1.00 21.87 81 VAL B O 1
ATOM 1570 N N . TYR B 1 82 ? 30.477 -17.350 17.831 1.00 20.37 82 TYR B N 1
ATOM 1571 C CA . TYR B 1 82 ? 31.346 -16.411 17.144 1.00 21.46 82 TYR B CA 1
ATOM 1572 C C . TYR B 1 82 ? 32.730 -16.955 17.014 1.00 20.90 82 TYR B C 1
ATOM 1573 O O . TYR B 1 82 ? 33.163 -17.710 17.881 1.00 23.17 82 TYR B O 1
ATOM 1582 N N . LEU B 1 83 ? 33.482 -16.470 16.019 1.00 17.63 83 LEU B N 1
ATOM 1583 C CA . LEU B 1 83 ? 34.903 -16.766 15.924 1.00 16.29 83 LEU B CA 1
ATOM 1584 C C . LEU B 1 83 ? 35.534 -15.377 15.701 1.00 17.69 83 LEU B C 1
ATOM 1585 O O . LEU B 1 83 ? 35.482 -14.857 14.588 1.00 17.82 83 LEU B O 1
ATOM 1590 N N . GLN B 1 84 ? 36.227 -14.924 16.741 1.00 17.18 84 GLN B N 1
ATOM 1591 C CA . GLN B 1 84 ? 37.058 -13.697 16.623 1.00 18.34 84 GLN B CA 1
ATOM 1592 C C . GLN B 1 84 ? 38.399 -14.109 16.074 1.00 18.60 84 GLN B C 1
ATOM 1593 O O . GLN B 1 84 ? 39.058 -15.044 16.604 1.00 20.61 84 GLN B O 1
ATOM 1599 N N . MET B 1 85 ? 38.841 -13.472 14.979 1.00 17.24 85 MET B N 1
ATOM 1600 C CA . MET B 1 85 ? 40.077 -13.925 14.279 1.00 16.59 85 MET B CA 1
ATOM 1601 C C . MET B 1 85 ? 41.040 -12.736 14.254 1.00 19.77 85 MET B C 1
ATOM 1602 O O . MET B 1 85 ? 40.720 -11.711 13.601 1.00 21.85 85 MET B O 1
ATOM 1607 N N . ASP B 1 86 ? 42.053 -12.728 15.135 1.00 20.19 86 ASP B N 1
ATOM 1608 C CA . ASP B 1 86 ? 43.032 -11.593 15.165 1.00 20.34 86 ASP B CA 1
ATOM 1609 C C . ASP B 1 86 ? 44.314 -11.991 14.507 1.00 19.93 86 ASP B C 1
ATOM 1610 O O . ASP B 1 86 ? 44.526 -13.203 14.268 1.00 21.90 86 ASP B O 1
ATOM 1615 N N . SER B 1 87 ? 45.185 -11.019 14.202 1.00 20.60 87 SER B N 1
ATOM 1616 C CA . SER B 1 87 ? 46.510 -11.260 13.584 1.00 21.31 87 SER B CA 1
ATOM 1617 C C . SER B 1 87 ? 46.411 -12.188 12.378 1.00 21.38 87 SER B C 1
ATOM 1618 O O . SER B 1 87 ? 47.132 -13.185 12.269 1.00 19.32 87 SER B O 1
ATOM 1621 N N . LEU B 1 88 ? 45.459 -11.885 11.491 1.00 20.33 88 LEU B N 1
ATOM 1622 C CA . LEU B 1 88 ? 45.256 -12.751 10.328 1.00 20.96 88 LEU B CA 1
ATOM 1623 C C . LEU B 1 88 ? 46.451 -12.881 9.425 1.00 22.87 88 LEU B C 1
ATOM 1624 O O . LEU B 1 88 ? 47.246 -11.921 9.264 1.00 23.67 88 LEU B O 1
ATOM 1629 N N . LYS B 1 89 ? 46.598 -14.053 8.829 1.00 20.62 89 LYS B N 1
ATOM 1630 C CA . LYS B 1 89 ? 47.714 -14.319 7.919 1.00 23.45 89 LYS B CA 1
ATOM 1631 C C . LYS B 1 89 ? 47.162 -14.799 6.590 1.00 22.26 89 LYS B C 1
ATOM 1632 O O . LYS B 1 89 ? 46.009 -15.229 6.546 1.00 20.46 89 LYS B O 1
ATOM 1638 N N . PRO B 1 90 ? 47.930 -14.653 5.478 1.00 24.02 90 PRO B N 1
ATOM 1639 C CA . PRO B 1 90 ? 47.415 -15.149 4.183 1.00 23.83 90 PRO B CA 1
ATOM 1640 C C . PRO B 1 90 ? 47.008 -16.616 4.254 1.00 24.34 90 PRO B C 1
ATOM 1641 O O . PRO B 1 90 ? 46.046 -16.994 3.535 1.00 24.20 90 PRO B O 1
ATOM 1645 N N . GLU B 1 91 ? 47.699 -17.429 5.090 1.00 22.73 91 GLU B N 1
ATOM 1646 C CA . GLU B 1 91 ? 47.353 -18.866 5.219 1.00 25.04 91 GLU B CA 1
ATOM 1647 C C . GLU B 1 91 ? 45.994 -19.122 5.872 1.00 23.31 91 GLU B C 1
ATOM 1648 O O . GLU B 1 91 ? 45.517 -20.256 5.864 1.00 23.44 91 GLU B O 1
ATOM 1654 N N . ASP B 1 92 ? 45.393 -18.082 6.439 1.00 19.54 92 ASP B N 1
ATOM 1655 C CA . ASP B 1 92 ? 44.020 -18.184 6.970 1.00 17.23 92 ASP B CA 1
ATOM 1656 C C . ASP B 1 92 ? 42.928 -18.010 5.904 1.00 16.57 92 ASP B C 1
ATOM 1657 O O . ASP B 1 92 ? 41.743 -18.161 6.248 1.00 16.47 92 ASP B O 1
ATOM 1662 N N . THR B 1 93 ? 43.313 -17.692 4.662 1.00 16.28 93 THR B N 1
ATOM 1663 C CA . THR B 1 93 ? 42.346 -17.571 3.575 1.00 15.11 93 THR B CA 1
ATOM 1664 C C . THR B 1 93 ? 41.603 -18.931 3.389 1.00 15.63 93 THR B C 1
ATOM 1665 O O . THR B 1 93 ? 42.301 -19.968 3.224 1.00 17.47 93 THR B O 1
ATOM 1669 N N . ALA B 1 94 ? 40.255 -18.928 3.378 1.00 14.24 94 ALA B N 1
ATOM 1670 C CA . ALA B 1 94 ? 39.502 -20.183 3.275 1.00 14.50 94 ALA B CA 1
ATOM 1671 C C . ALA B 1 94 ? 38.052 -19.860 3.333 1.00 14.81 94 ALA B C 1
ATOM 1672 O O . ALA B 1 94 ? 37.672 -18.781 3.771 1.00 15.60 94 ALA B O 1
ATOM 1674 N N . VAL B 1 95 ? 37.207 -20.852 2.966 1.00 13.28 95 VAL B N 1
ATOM 1675 C CA . VAL B 1 95 ? 35.803 -20.770 3.384 1.00 13.00 95 VAL B CA 1
ATOM 1676 C C . VAL B 1 95 ? 35.696 -21.346 4.763 1.00 13.93 95 VAL B C 1
ATOM 1677 O O . VAL B 1 95 ? 36.271 -22.418 5.052 1.00 16.04 95 VAL B O 1
ATOM 1681 N N . TYR B 1 96 ? 35.023 -20.638 5.679 1.00 14.11 96 TYR B N 1
ATOM 1682 C CA . TYR B 1 96 ? 34.859 -21.108 7.038 1.00 14.07 96 TYR B CA 1
ATOM 1683 C C . TYR B 1 96 ? 33.433 -21.608 7.252 1.00 15.43 96 TYR B C 1
ATOM 1684 O O . TYR B 1 96 ? 32.439 -20.929 6.837 1.00 15.65 96 TYR B O 1
ATOM 1693 N N . TYR B 1 97 ? 33.274 -22.739 7.941 1.00 15.60 97 TYR B N 1
ATOM 1694 C CA . TYR B 1 97 ? 31.956 -23.392 8.085 1.00 16.64 97 TYR B CA 1
ATOM 1695 C C . TYR B 1 97 ? 31.713 -23.583 9.577 1.00 17.64 97 TYR B C 1
ATOM 1696 O O . TYR B 1 97 ? 32.625 -23.919 10.304 1.00 18.33 97 TYR B O 1
ATOM 1705 N N . CYS B 1 98 ? 30.488 -23.363 10.019 1.00 15.85 98 CYS B N 1
ATOM 1706 C CA A CYS B 1 98 ? 30.229 -23.769 11.402 0.50 16.61 98 CYS B CA 1
ATOM 1707 C CA B CYS B 1 98 ? 30.095 -23.651 11.372 0.50 18.38 98 CYS B CA 1
ATOM 1708 C C . CYS B 1 98 ? 29.436 -25.057 11.409 1.00 17.95 98 CYS B C 1
ATOM 1709 O O . CYS B 1 98 ? 28.868 -25.501 10.369 1.00 18.62 98 CYS B O 1
ATOM 1714 N N . ALA B 1 99 ? 29.516 -25.719 12.583 1.00 16.80 99 ALA B N 1
ATOM 1715 C CA . ALA B 1 99 ? 28.875 -27.053 12.652 1.00 18.49 99 ALA B CA 1
ATOM 1716 C C . ALA B 1 99 ? 28.443 -27.283 14.086 1.00 20.85 99 ALA B C 1
ATOM 1717 O O . ALA B 1 99 ? 28.991 -26.638 15.017 1.00 19.69 99 ALA B O 1
ATOM 1719 N N . ALA B 1 100 ? 27.497 -28.231 14.284 1.00 18.66 100 ALA B N 1
ATOM 1720 C CA . ALA B 1 100 ? 27.052 -28.469 15.678 1.00 19.73 100 ALA B CA 1
ATOM 1721 C C . ALA B 1 100 ? 27.280 -29.979 15.871 1.00 21.42 100 ALA B C 1
ATOM 1722 O O . ALA B 1 100 ? 26.955 -30.725 14.965 1.00 23.53 100 ALA B O 1
ATOM 1724 N N . ASP B 1 101 ? 27.693 -30.404 17.069 1.00 24.23 101 ASP B N 1
ATOM 1725 C CA . ASP B 1 101 ? 28.017 -31.810 17.326 1.00 24.40 101 ASP B CA 1
ATOM 1726 C C . ASP B 1 101 ? 27.430 -32.195 18.659 1.00 25.26 101 ASP B C 1
ATOM 1727 O O . ASP B 1 101 ? 27.488 -31.458 19.650 1.00 24.26 101 ASP B O 1
ATOM 1732 N N . ASP B 1 102 ? 26.840 -33.392 18.692 1.00 26.44 102 ASP B N 1
ATOM 1733 C CA . ASP B 1 102 ? 26.283 -33.823 19.974 1.00 29.50 102 ASP B CA 1
ATOM 1734 C C . ASP B 1 102 ? 27.427 -34.165 20.938 1.00 30.71 102 ASP B C 1
ATOM 1735 O O . ASP B 1 102 ? 27.174 -34.374 22.119 1.00 33.32 102 ASP B O 1
ATOM 1740 N N . ASN B 1 103 ? 28.648 -34.372 20.422 1.00 28.77 103 ASN B N 1
ATOM 1741 C CA . ASN B 1 103 ? 29.732 -34.814 21.296 1.00 28.14 103 ASN B CA 1
ATOM 1742 C C . ASN B 1 103 ? 30.924 -33.793 21.143 1.00 27.39 103 ASN B C 1
ATOM 1743 O O . ASN B 1 103 ? 31.458 -33.699 20.041 1.00 27.09 103 ASN B O 1
ATOM 1748 N N . TYR B 1 104 ? 31.266 -33.080 22.196 1.00 25.99 104 TYR B N 1
ATOM 1749 C CA . TYR B 1 104 ? 32.403 -32.126 22.102 1.00 25.14 104 TYR B CA 1
ATOM 1750 C C . TYR B 1 104 ? 33.651 -32.828 21.616 1.00 26.40 104 TYR B C 1
ATOM 1751 O O . TYR B 1 104 ? 34.427 -32.260 20.877 1.00 24.82 104 TYR B O 1
ATOM 1760 N N . VAL B 1 105 ? 33.871 -34.092 21.998 1.00 26.16 105 VAL B N 1
ATOM 1761 C CA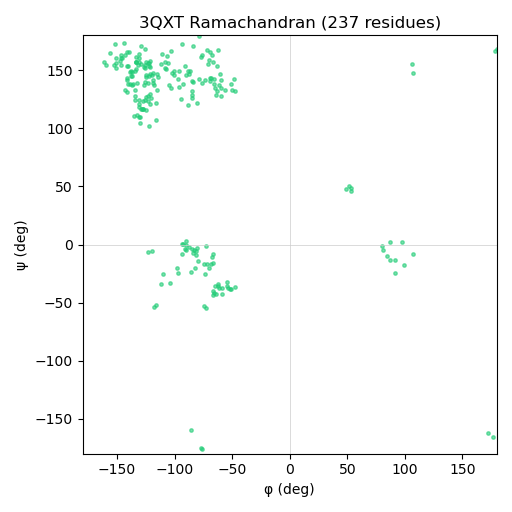 . VAL B 1 105 ? 35.123 -34.771 21.613 1.00 25.74 105 VAL B CA 1
ATOM 1762 C C . VAL B 1 105 ? 35.223 -34.932 20.112 1.00 25.71 105 VAL B C 1
ATOM 1763 O O . VAL B 1 105 ? 36.321 -34.681 19.584 1.00 27.14 105 VAL B O 1
ATOM 1767 N N . THR B 1 106 ? 34.156 -35.307 19.445 1.00 24.22 106 THR B N 1
ATOM 1768 C CA . THR B 1 106 ? 34.239 -35.595 18.031 1.00 24.22 106 THR B CA 1
ATOM 1769 C C . THR B 1 106 ? 34.126 -34.336 17.167 1.00 24.90 106 THR B C 1
ATOM 1770 O O . THR B 1 106 ? 34.322 -34.385 15.990 1.00 24.87 106 THR B O 1
ATOM 1774 N N . ALA B 1 107 ? 33.831 -33.224 17.807 1.00 23.58 107 ALA B N 1
ATOM 1775 C CA . ALA B 1 107 ? 33.718 -31.930 17.038 1.00 22.96 107 ALA B CA 1
ATOM 1776 C C . ALA B 1 107 ? 35.041 -31.461 16.451 1.00 25.46 107 ALA B C 1
ATOM 1777 O O . ALA B 1 107 ? 35.043 -30.547 15.633 1.00 26.19 107 ALA B O 1
ATOM 1779 N N . SER B 1 108 ? 36.157 -32.094 16.791 1.00 24.66 108 SER B N 1
ATOM 1780 C CA . SER B 1 108 ? 37.438 -31.801 16.157 1.00 28.01 108 SER B CA 1
ATOM 1781 C C . SER B 1 108 ? 37.595 -32.511 14.820 1.00 24.35 108 SER B C 1
ATOM 1782 O O . SER B 1 108 ? 38.649 -32.331 14.211 1.00 25.44 108 SER B O 1
ATOM 1785 N N . TRP B 1 109 ? 36.726 -33.405 14.439 1.00 26.75 109 TRP B N 1
ATOM 1786 C CA . TRP B 1 109 ? 37.030 -34.016 13.136 1.00 28.71 109 TRP B CA 1
ATOM 1787 C C . TRP B 1 109 ? 35.802 -34.085 12.231 1.00 27.99 109 TRP B C 1
ATOM 1788 O O . TRP B 1 109 ? 34.652 -34.014 12.747 1.00 24.14 109 TRP B O 1
ATOM 1799 N N . ARG B 1 110 ? 36.039 -34.176 10.892 1.00 27.92 110 ARG B N 1
ATOM 1800 C CA . ARG B 1 110 ? 34.939 -33.995 9.941 1.00 28.85 110 ARG B CA 1
ATOM 1801 C C . ARG B 1 110 ? 33.736 -34.804 10.189 1.00 29.13 110 ARG B C 1
ATOM 1802 O O . ARG B 1 110 ? 32.631 -34.355 9.890 1.00 28.51 110 ARG B O 1
ATOM 1810 N N . SER B 1 111 ? 33.907 -36.055 10.624 1.00 28.01 111 SER B N 1
ATOM 1811 C CA . SER B 1 111 ? 32.773 -36.971 10.628 1.00 29.28 111 SER B CA 1
ATOM 1812 C C . SER B 1 111 ? 31.972 -36.794 11.899 1.00 27.03 111 SER B C 1
ATOM 1813 O O . SER B 1 111 ? 30.895 -37.393 12.083 1.00 28.56 111 SER B O 1
ATOM 1816 N N . GLY B 1 112 ? 32.462 -35.933 12.793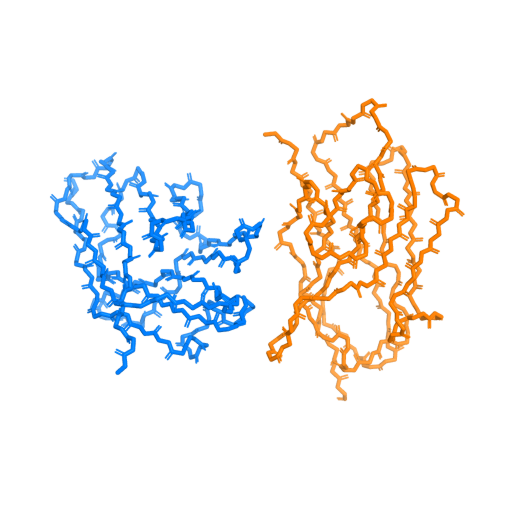 1.00 26.97 112 GLY B N 1
ATOM 1817 C CA . GLY B 1 112 ? 31.797 -35.819 14.110 1.00 24.86 112 GLY B CA 1
ATOM 1818 C C . GLY B 1 112 ? 30.443 -35.108 14.068 1.00 26.69 112 GLY B C 1
ATOM 1819 O O . GLY B 1 112 ? 29.442 -35.612 14.534 1.00 26.62 112 GLY B O 1
ATOM 1820 N N . PRO B 1 113 ? 30.405 -33.869 13.518 1.00 23.24 113 PRO B N 1
ATOM 1821 C CA . PRO B 1 113 ? 29.221 -33.068 13.754 1.00 23.01 113 PRO B CA 1
ATOM 1822 C C . PRO B 1 113 ? 27.945 -33.607 13.006 1.00 24.79 113 PRO B C 1
ATOM 1823 O O . PRO B 1 113 ? 28.072 -34.265 11.938 1.00 26.30 113 PRO B O 1
ATOM 1827 N N . ASP B 1 114 ? 26.809 -33.232 13.471 1.00 26.44 119 ASP B N 1
ATOM 1828 C CA . ASP B 1 114 ? 25.438 -33.557 13.095 1.00 29.98 119 ASP B CA 1
ATOM 1829 C C . ASP B 1 114 ? 24.743 -32.562 12.190 1.00 29.27 119 ASP B C 1
ATOM 1830 O O . ASP B 1 114 ? 23.818 -32.942 11.448 1.00 28.17 119 ASP B O 1
ATOM 1835 N N . TYR B 1 115 ? 25.199 -31.295 12.228 1.00 26.61 120 TYR B N 1
ATOM 1836 C CA . TYR B 1 115 ? 24.635 -30.245 11.398 1.00 23.57 120 TYR B CA 1
ATOM 1837 C C . TYR B 1 115 ? 25.756 -29.335 10.910 1.00 22.60 120 TYR B C 1
ATOM 1838 O O . TYR B 1 115 ? 26.695 -29.087 11.679 1.00 22.35 120 TYR B O 1
ATOM 1847 N N . TRP B 1 116 ? 25.644 -28.896 9.652 1.00 20.49 121 TRP B N 1
ATOM 1848 C CA . TRP B 1 116 ? 26.731 -28.034 9.109 1.00 20.08 121 TRP B CA 1
ATOM 1849 C C . TRP B 1 116 ? 26.051 -26.799 8.522 1.00 20.97 121 TRP B C 1
ATOM 1850 O O . TRP B 1 116 ? 24.930 -26.944 7.957 1.00 22.74 121 TRP B O 1
ATOM 1861 N N . GLY B 1 117 ? 26.788 -25.672 8.433 1.00 18.57 122 GLY B N 1
ATOM 1862 C CA . GLY B 1 117 ? 26.363 -24.463 7.729 1.00 18.71 122 GLY B CA 1
ATOM 1863 C C . GLY B 1 117 ? 26.695 -24.513 6.251 1.00 22.91 122 GLY B C 1
ATOM 1864 O O . GLY B 1 117 ? 26.716 -25.599 5.670 1.00 24.73 122 GLY B O 1
ATOM 1865 N N . GLN B 1 118 ? 26.741 -23.343 5.634 1.00 19.25 123 GLN B N 1
ATOM 1866 C CA . GLN B 1 118 ? 26.898 -23.225 4.210 1.00 18.68 123 GLN B CA 1
ATOM 1867 C C . GLN B 1 118 ? 28.263 -22.679 3.859 1.00 19.90 123 GLN B C 1
ATOM 1868 O O . GLN B 1 118 ? 28.794 -22.873 2.776 1.00 25.10 123 GLN B O 1
ATOM 1874 N N . GLY B 1 119 ? 28.826 -21.956 4.794 1.00 16.95 124 GLY B N 1
ATOM 1875 C CA . GLY B 1 119 ? 30.140 -21.340 4.604 1.00 15.75 124 GLY B CA 1
ATOM 1876 C C . GLY B 1 119 ? 30.170 -19.808 4.399 1.00 19.05 124 GLY B C 1
ATOM 1877 O O . GLY B 1 119 ? 29.251 -19.221 3.783 1.00 18.89 124 GLY B O 1
ATOM 1878 N N . THR B 1 120 ? 31.242 -19.207 4.883 1.00 14.72 125 THR B N 1
ATOM 1879 C CA . THR B 1 120 ? 31.471 -17.736 4.627 1.00 16.98 125 THR B CA 1
ATOM 1880 C C . THR B 1 120 ? 32.948 -17.567 4.218 1.00 16.49 125 THR B C 1
ATOM 1881 O O . THR B 1 120 ? 33.855 -18.202 4.823 1.00 16.00 125 THR B O 1
ATOM 1885 N N . GLN B 1 121 ? 33.188 -16.791 3.124 1.00 17.87 126 GLN B N 1
ATOM 1886 C CA . GLN B 1 121 ? 34.559 -16.729 2.566 1.00 17.05 126 GLN B CA 1
ATOM 1887 C C . GLN B 1 121 ? 35.368 -15.667 3.372 1.00 15.83 126 GLN B C 1
ATOM 1888 O O . GLN B 1 121 ? 34.877 -14.556 3.619 1.00 18.04 126 GLN B O 1
ATOM 1894 N N . VAL B 1 122 ? 36.620 -15.999 3.637 1.00 14.64 127 VAL B N 1
ATOM 1895 C CA . VAL B 1 122 ? 37.619 -15.072 4.251 1.00 15.50 127 VAL B CA 1
ATOM 1896 C C . VAL B 1 122 ? 38.850 -15.062 3.367 1.00 16.56 127 VAL B C 1
ATOM 1897 O O . VAL B 1 122 ? 39.416 -16.145 3.078 1.00 16.93 127 VAL B O 1
ATOM 1901 N N . THR B 1 123 ? 39.257 -13.858 2.892 1.00 14.81 128 THR B N 1
ATOM 1902 C CA . THR B 1 123 ? 40.481 -13.750 2.070 1.00 16.62 128 THR B CA 1
ATOM 1903 C C . THR B 1 123 ? 41.363 -12.747 2.746 1.00 18.46 128 THR B C 1
ATOM 1904 O O . THR B 1 123 ? 40.907 -11.573 2.977 1.00 20.46 128 TH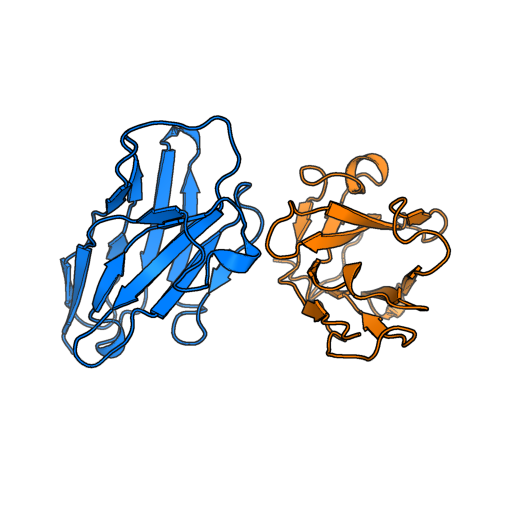R B O 1
ATOM 1908 N N . VAL B 1 124 ? 42.615 -13.157 2.998 1.00 17.17 129 VAL B N 1
ATOM 1909 C CA . VAL B 1 124 ? 43.619 -12.294 3.681 1.00 18.82 129 VAL B CA 1
ATOM 1910 C C . VAL B 1 124 ? 44.728 -12.036 2.683 1.00 22.16 129 VAL B C 1
ATOM 1911 O O . VAL B 1 124 ? 45.392 -12.983 2.236 1.00 24.87 129 VAL B O 1
ATOM 1915 N N . SER B 1 125 ? 44.985 -10.748 2.391 1.00 23.43 130 SER B N 1
ATOM 1916 C CA . SER B 1 125 ? 45.982 -10.501 1.380 1.00 29.55 130 SER B CA 1
ATOM 1917 C C . SER B 1 125 ? 47.364 -10.289 2.040 1.00 33.41 130 SER B C 1
ATOM 1918 O O . SER B 1 125 ? 47.493 -10.199 3.268 1.00 35.60 130 SER B O 1
ATOM 1921 N N . SER B 1 126 ? 48.420 -10.205 1.258 1.00 38.53 131 SER B N 1
ATOM 1922 C CA . SER B 1 126 ? 49.712 -9.858 1.843 1.00 43.96 131 SER B CA 1
ATOM 1923 C C . SER B 1 126 ? 50.176 -8.468 1.285 1.00 46.35 131 SER B C 1
ATOM 1924 O O . SER B 1 126 ? 49.646 -8.032 0.196 1.00 47.60 131 SER B O 1
#

Secondary structure (DSSP, 8-state):
---EEEE--EEEETT--EEEEEEESS--SS--EEEEEEE-TTS--EEEEEE-TTS--EEE-TTTTTTEEEEEETTTTEEEEEE-S--GGG-EEEEEEEES-TTGGGSTT--SEE---EEEEEE-/---EEEE--EEEETT--EEEEEEESS--SS--EEEEEEE-TTS--EEEEEE-TTS--EEE-TTTTTTEEEEEETTTTEEEEEE-S--GGG-EEEEEEEES-TGGGGSTTS-SEE---EEEEEE-